Protein 4PSS (pdb70)

Secondary structure (DSSP, 8-state):
-EEEEEEE-GGGEEEBTTB-SS--HHHHHHHHHHHTTS-EEEEHHHHHHH-S--TTS-EEEE-SS--S-TTSEEESSHHHHHHHT-S-S-EEE---HHHHHHHGGG-SEEEEEE-------SEE-----GGGEEEEEE-----BTTBSS---EEEEE-

Sequence (158 aa):
MMISLLIIAAALLAVVVVDDDDRRRRVVVVIIIIGMENNAAMMPPWWNNLLPPAADDLAWFKRRRNNNTTTLNNNKKKPVVVIIIMGRRRHHHTTTWWWEEESSSIIIGRRRPLLLPPPGRRKNNIIILSSSQQPPGTTTDDDDDDRRRVVVTTTWWWVVVKKKSSSVVVDDDEAIIIAAAACCGDDVVPPEIIIMVVVIIIGGGRRRVVVYEQFFLLPPKKAAQQKKLLYYLTTTTHHHHIDDAAEEVVEEGDTTHFPPPPDDDDYYYYEPPPDDDDDDWESVVVFFFSSSEEEFHHHDDDADDDAAAQQQNNNSSSHHSYYFFEILLEERR

Radius of gyration: 15.06 Å; Cα contacts (8 Å, |Δi|>4): 636; chains: 1; bounding box: 36×40×32 Å

Foldseek 3Di:
DEEEEAEAEPPQFGAAPLEGPFAAVVVVVVVCVVAAQAAEEEEPSVCVSVPDDDPRYAYEYEDCDDDDDPVHHYDHDPVRSVVVRPPDDYYYYYDDQVSLVVCVVVHFKYKYKYWHDDDDHDTGHDPDDCVQWDWDDDDWDQADPRGRTIMIIMIGGD

CATH classification: 3.40.430.10

Solvent-accessible surface area: 8450 Å² total

Nearest PDB structures (foldseek):
  5w3q-assembly1_A  TM=1.000E+00  e=1.066E-33  Escherichia coli K-12
  4p66-assembly1_A  TM=1.003E+00  e=6.117E-33  Escherichia coli
  4p68-assembly1_A  TM=9.975E-01  e=5.747E-33  Escherichia coli
  6xg4-assembly1_A  TM=9.972E-01  e=1.466E-32  Escherichia coli K-12
  7mym-assembly1_A  TM=1.000E+00  e=2.912E-32  Escherichia coli

Structure (mmCIF, N/CA/C/O backbone):
data_4PSS
#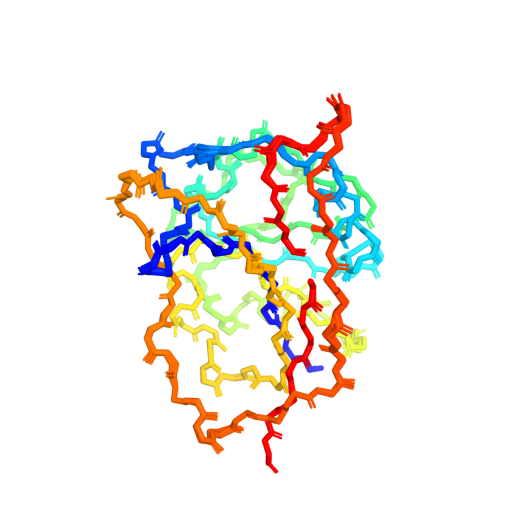
_entry.id   4PSS
#
_cell.length_a   33.960
_cell.length_b   44.823
_cell.length_c   98.254
_cell.angle_alpha   90.00
_cell.angle_beta   90.00
_cell.angle_gamma   90.00
#
_symmetry.space_group_name_H-M   'P 21 21 21'
#
loop_
_entity.id
_entity.type
_entity.pdbx_description
1 polymer 'Dihydrofolate reductase'
2 non-polymer 'FOLIC ACID'
3 non-polymer 'NADP NICOTINAMIDE-ADENINE-DINUCLEOTIDE PHOSPHATE'
4 non-polymer 'MANGANESE (II) ION'
5 water water
#
loop_
_atom_site.group_PDB
_atom_site.id
_atom_site.type_symbol
_atom_site.label_atom_id
_atom_site.label_alt_id
_atom_site.label_comp_id
_atom_site.label_asym_id
_atom_site.label_entity_id
_atom_site.label_seq_id
_atom_site.pdbx_PDB_ins_code
_atom_site.Cartn_x
_atom_site.Cartn_y
_atom_site.Cartn_z
_atom_site.occupancy
_atom_site.B_iso_or_equiv
_atom_site.auth_seq_id
_atom_site.auth_comp_id
_atom_site.auth_asym_id
_atom_site.auth_atom_id
_atom_site.pdbx_PDB_model_num
ATOM 1 N N A MET A 1 1 ? 11.792 41.899 9.484 0.49 12.71 1 MET A N 1
ATOM 2 N N B MET A 1 1 ? 11.622 42.675 9.736 0.51 13.33 1 MET A N 1
ATOM 3 C CA A MET A 1 1 ? 12.234 42.123 10.889 0.49 11.07 1 MET A CA 1
ATOM 4 C CA B MET A 1 1 ? 12.352 41.978 10.831 0.51 11.99 1 MET A CA 1
ATOM 5 C C A MET A 1 1 ? 13.694 42.578 10.917 0.49 9.82 1 MET A C 1
ATOM 6 C C B MET A 1 1 ? 13.781 42.444 10.909 0.51 9.93 1 MET A C 1
ATOM 7 O O A MET A 1 1 ? 14.332 42.773 9.883 0.49 10.17 1 MET A O 1
ATOM 8 O O B MET A 1 1 ? 14.507 42.434 9.923 0.51 10.37 1 MET A O 1
ATOM 39 N N . ILE A 1 2 ? 14.184 42.799 12.122 1.00 10.49 2 ILE A N 1
ATOM 40 C CA . ILE A 1 2 ? 15.505 43.306 12.359 1.00 8.31 2 ILE A CA 1
ATOM 41 C C . ILE A 1 2 ? 16.343 42.283 13.087 1.00 6.58 2 ILE A C 1
ATOM 42 O O . ILE A 1 2 ? 15.904 41.685 14.077 1.00 7.04 2 ILE A O 1
ATOM 59 N N . SER A 1 3 ? 17.540 42.103 12.573 1.00 6.07 3 SER A N 1
ATOM 60 C CA . SER A 1 3 ? 18.532 41.190 13.169 1.00 5.87 3 SER A CA 1
ATOM 61 C C . SER A 1 3 ? 19.801 41.974 13.444 1.00 5.49 3 SER A C 1
ATOM 62 O O . SER A 1 3 ? 20.114 42.922 12.730 1.00 6.73 3 SER A O 1
ATOM 70 N N C LEU A 1 4 ? 20.522 41.582 14.493 0.56 4.92 4 LEU A N 1
ATOM 71 N N D LEU A 1 4 ? 20.529 41.571 14.481 0.44 5.23 4 LEU A N 1
ATOM 72 C CA C LEU A 1 4 ? 21.881 42.087 14.722 0.56 5.56 4 LEU A CA 1
ATOM 73 C CA D LEU A 1 4 ? 21.897 42.048 14.681 0.44 5.66 4 LEU A CA 1
ATOM 74 C C C LEU A 1 4 ? 22.847 40.972 14.402 0.56 5.04 4 LEU A C 1
ATOM 75 C C D LEU A 1 4 ? 22.844 40.908 14.307 0.44 4.68 4 LEU A C 1
ATOM 76 O O C LEU A 1 4 ? 22.621 39.831 14.817 0.56 5.32 4 LEU A O 1
ATOM 77 O O D LEU A 1 4 ? 22.516 39.738 14.532 0.44 4.95 4 LEU A O 1
ATOM 108 N N C ILE A 1 5 ? 23.941 41.311 13.747 0.56 5.20 5 ILE A N 1
ATOM 109 N N D ILE A 1 5 ? 23.995 41.257 13.762 0.44 4.46 5 ILE A N 1
ATOM 110 C CA C ILE A 1 5 ? 25.059 40.378 13.541 0.56 5.06 5 ILE A CA 1
ATOM 111 C CA D ILE A 1 5 ? 25.073 40.289 13.536 0.44 4.47 5 ILE A CA 1
ATOM 112 C C C ILE A 1 5 ? 26.328 40.999 14.116 0.56 4.72 5 ILE A C 1
ATOM 113 C C D ILE A 1 5 ? 26.333 40.943 14.053 0.44 4.64 5 ILE A C 1
ATOM 114 O O C ILE A 1 5 ? 26.564 42.214 13.935 0.56 4.78 5 ILE A O 1
ATOM 115 O O D ILE A 1 5 ? 26.560 42.130 13.753 0.44 4.47 5 ILE A O 1
ATOM 146 N N . ALA A 1 6 ? 27.122 40.186 14.823 1.00 4.94 6 ALA A N 1
ATOM 147 C CA . ALA A 1 6 ? 28.334 40.686 15.436 1.00 4.62 6 ALA A CA 1
ATOM 148 C C . ALA A 1 6 ? 29.242 39.513 15.797 1.00 4.74 6 ALA A C 1
ATOM 149 O O . ALA A 1 6 ? 28.765 38.380 15.980 1.00 5.11 6 ALA A O 1
ATOM 157 N N B ALA A 1 7 ? 30.528 39.833 15.929 0.45 4.82 7 ALA A N 1
ATOM 158 N N D ALA A 1 7 ? 30.516 39.827 15.979 0.55 5.01 7 ALA A N 1
ATOM 159 C CA B ALA A 1 7 ? 31.559 38.903 16.403 0.45 4.79 7 ALA A CA 1
ATOM 160 C CA D ALA A 1 7 ? 31.499 38.903 16.508 0.55 4.83 7 ALA A CA 1
ATOM 161 C C B ALA A 1 7 ? 32.135 39.431 17.716 0.45 4.97 7 ALA A C 1
ATOM 162 C C D ALA A 1 7 ? 32.022 39.474 17.819 0.55 4.73 7 ALA A C 1
ATOM 163 O O B ALA A 1 7 ? 32.673 40.560 17.761 0.45 5.28 7 ALA A O 1
ATOM 164 O O D ALA A 1 7 ? 32.401 40.645 17.900 0.55 4.98 7 ALA A O 1
ATOM 177 N N B LEU A 1 8 ? 32.018 38.631 18.790 0.45 5.40 8 LEU A N 1
ATOM 178 N N D LEU A 1 8 ? 32.004 38.638 18.852 0.55 5.92 8 LEU A N 1
ATOM 179 C CA B LEU A 1 8 ? 32.396 39.015 20.136 0.45 5.50 8 LEU A CA 1
ATOM 180 C CA D LEU A 1 8 ? 32.334 39.044 20.212 0.55 5.14 8 LEU A CA 1
ATOM 181 C C B LEU A 1 8 ? 33.608 38.203 20.606 0.45 5.57 8 LEU A C 1
ATOM 182 C C D LEU A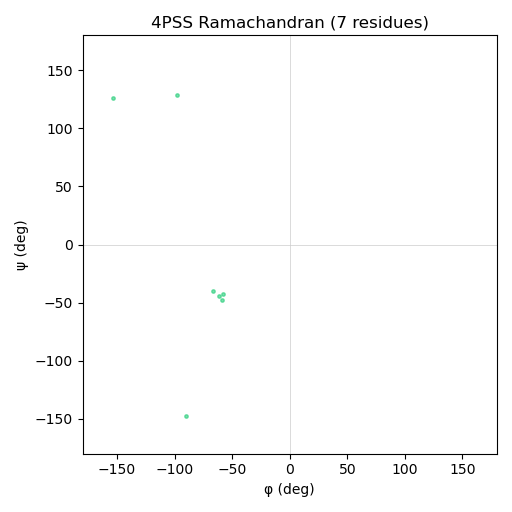 1 8 ? 33.514 38.229 20.720 0.55 5.33 8 LEU A C 1
ATOM 183 O O B LEU A 1 8 ? 33.646 36.978 20.467 0.45 6.23 8 LEU A O 1
ATOM 184 O O D LEU A 1 8 ? 33.420 37.004 20.788 0.55 5.52 8 LEU A O 1
ATOM 215 N N . ALA A 1 9 ? 34.576 38.911 21.168 1.00 5.91 9 ALA A N 1
ATOM 216 C CA . ALA A 1 9 ? 35.641 38.280 21.902 1.00 7.02 9 ALA A CA 1
ATOM 217 C C . ALA A 1 9 ? 35.265 38.209 23.371 1.00 6.36 9 ALA A C 1
ATOM 218 O O . ALA A 1 9 ? 34.131 38.490 23.763 1.00 6.80 9 ALA A O 1
ATOM 226 N N A VAL A 1 10 ? 36.248 37.797 24.165 0.23 6.92 10 VAL A N 1
ATOM 227 N N B VAL A 1 10 ? 36.214 37.809 24.202 0.44 6.98 10 VAL A N 1
ATOM 228 N N C VAL A 1 10 ? 36.206 37.792 24.202 0.14 6.94 10 VAL A N 1
ATOM 229 N N D VAL A 1 10 ? 36.225 37.840 24.210 0.19 6.97 10 VAL A N 1
ATOM 230 C CA A VAL A 1 10 ? 36.142 37.765 25.613 0.23 7.21 10 VAL A CA 1
ATOM 231 C CA B VAL A 1 10 ? 35.957 37.732 25.633 0.44 7.45 10 VAL A CA 1
ATOM 232 C CA C VAL A 1 10 ? 35.899 37.623 25.614 0.14 7.51 10 VAL A CA 1
ATOM 233 C CA D VAL A 1 10 ? 35.973 37.753 25.648 0.19 7.60 10 VAL A CA 1
ATOM 234 C C A VAL A 1 10 ? 35.579 39.098 26.121 0.23 6.62 10 VAL A C 1
ATOM 235 C C B VAL A 1 10 ? 35.382 39.057 26.127 0.44 6.41 10 VAL A C 1
ATOM 236 C C C VAL A 1 10 ? 35.442 38.966 26.205 0.14 7.14 10 VAL A C 1
ATOM 237 C C D VAL A 1 10 ? 35.409 39.075 26.184 0.19 7.10 10 VAL A C 1
ATOM 238 O O A VAL A 1 10 ? 35.949 40.166 25.648 0.23 6.64 10 VAL A O 1
ATOM 239 O O B VAL A 1 10 ? 35.746 40.126 25.672 0.44 6.28 10 VAL A O 1
ATOM 240 O O C VAL A 1 10 ? 35.948 40.029 25.845 0.14 6.88 10 VAL A O 1
ATOM 241 O O D VAL A 1 10 ? 35.825 40.158 25.780 0.19 6.88 10 VAL A O 1
ATOM 290 N N A ASP A 1 11 ? 34.679 39.017 27.099 0.23 6.52 11 ASP A N 1
ATOM 291 N N B ASP A 1 11 ? 34.462 38.957 27.077 0.44 7.38 11 ASP A N 1
ATOM 292 N N C ASP A 1 11 ? 34.454 38.891 27.090 0.14 7.56 11 ASP A N 1
ATOM 293 N N D ASP A 1 11 ? 34.444 38.957 27.091 0.19 7.41 11 ASP A N 1
ATOM 294 C CA A ASP A 1 11 ? 34.097 40.184 27.748 0.23 6.44 11 ASP A CA 1
ATOM 295 C CA B ASP A 1 11 ? 33.858 40.087 27.776 0.44 7.35 11 ASP A CA 1
ATOM 296 C CA C ASP A 1 11 ? 33.865 40.050 27.760 0.14 7.59 11 ASP A CA 1
ATOM 297 C CA D ASP A 1 11 ? 33.788 40.092 27.745 0.19 7.29 11 ASP A CA 1
ATOM 298 C C A ASP A 1 11 ? 33.303 41.047 26.780 0.23 6.07 11 ASP A C 1
ATOM 299 C C B ASP A 1 11 ? 33.020 40.978 26.858 0.44 5.58 11 ASP A C 1
ATOM 300 C C C ASP A 1 11 ? 33.111 40.941 26.776 0.14 6.77 11 ASP A C 1
ATOM 301 C C D ASP A 1 11 ? 33.002 40.963 26.747 0.19 6.42 11 ASP A C 1
ATOM 302 O O A ASP A 1 11 ? 33.167 42.249 27.004 0.23 6.63 11 ASP A O 1
ATOM 303 O O B ASP A 1 11 ? 32.671 42.110 27.240 0.44 5.06 11 ASP A O 1
ATOM 304 O O C ASP A 1 11 ? 32.985 42.145 26.996 0.14 6.88 11 ASP A O 1
ATOM 305 O O D ASP A 1 11 ? 32.849 42.171 26.945 0.19 6.44 11 ASP A O 1
ATOM 338 N N A ARG A 1 12 ? 32.756 40.415 25.736 0.23 5.93 12 ARG A N 1
ATOM 339 N N B ARG A 1 12 ? 32.678 40.436 25.686 0.44 5.19 12 ARG A N 1
ATOM 340 N N C ARG A 1 12 ? 32.607 40.327 25.704 0.14 6.60 12 ARG A N 1
ATOM 341 N N D ARG A 1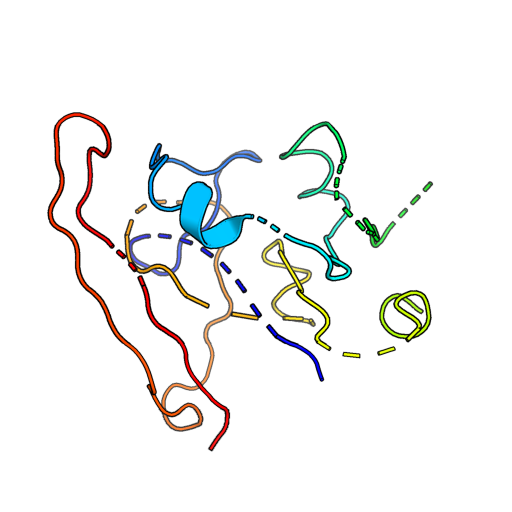 12 ? 32.502 40.337 25.683 0.19 6.52 12 ARG A N 1
ATOM 342 C CA A ARG A 1 12 ? 31.923 41.070 24.716 0.23 6.02 12 ARG A CA 1
ATOM 343 C CA B ARG A 1 12 ? 31.853 41.105 24.678 0.44 5.30 12 ARG A CA 1
ATOM 344 C CA C ARG A 1 12 ? 31.789 41.006 24.693 0.14 6.22 12 ARG A CA 1
ATOM 345 C CA D ARG A 1 12 ? 31.690 41.023 24.672 0.19 6.24 12 ARG A CA 1
ATOM 346 C C A ARG A 1 12 ? 32.679 42.125 23.921 0.23 5.32 12 ARG A C 1
ATOM 347 C C B ARG A 1 12 ? 32.620 42.204 23.940 0.44 4.54 12 ARG A C 1
ATOM 348 C C C ARG A 1 12 ? 32.531 42.133 23.982 0.14 5.84 12 ARG A C 1
ATOM 349 C C D ARG A 1 12 ? 32.416 42.118 23.898 0.19 5.97 12 ARG A C 1
ATOM 350 O O A ARG A 1 12 ? 32.063 42.934 23.237 0.23 5.14 12 ARG A O 1
ATOM 351 O O B ARG A 1 12 ? 32.000 43.075 23.322 0.44 4.52 12 ARG A O 1
ATOM 352 O O C ARG A 1 12 ? 31.906 43.069 23.472 0.14 6.00 12 ARG A O 1
ATOM 353 O O D ARG A 1 12 ? 31.763 42.945 23.237 0.19 6.18 12 ARG A O 1
ATOM 434 N N A VAL A 1 13 ? 34.002 42.107 23.969 0.23 5.45 13 VAL A N 1
ATOM 435 N N B VAL A 1 13 ? 33.947 42.171 23.961 0.44 5.00 13 VAL A N 1
ATOM 436 N N C VAL A 1 13 ? 33.855 42.044 23.928 0.14 5.72 13 VAL A N 1
ATOM 437 N N D VAL A 1 13 ? 33.749 42.090 23.920 0.19 5.63 13 VAL A N 1
ATOM 438 C CA A VAL A 1 13 ? 34.784 43.058 23.192 0.23 5.83 13 VAL A CA 1
ATOM 439 C CA B VAL A 1 13 ? 34.706 43.120 23.179 0.44 5.22 13 VAL A CA 1
ATOM 440 C CA C VAL A 1 13 ? 34.643 43.017 23.183 0.14 5.48 13 VAL A CA 1
ATOM 441 C CA D VAL A 1 13 ? 34.551 43.079 23.206 0.19 5.00 13 VAL A CA 1
ATOM 442 C C A VAL A 1 13 ? 34.513 42.880 21.709 0.23 5.52 13 VAL A C 1
ATOM 443 C C B VAL A 1 13 ? 34.423 42.906 21.694 0.44 5.10 13 VAL A C 1
ATOM 444 C C C VAL A 1 13 ? 34.373 42.862 21.679 0.14 5.20 13 VAL A C 1
ATOM 445 C C D VAL A 1 13 ? 34.398 42.912 21.696 0.19 5.02 13 VAL A C 1
ATOM 446 O O A VAL A 1 13 ? 34.620 41.770 21.198 0.23 5.63 13 VAL A O 1
ATOM 447 O O B VAL A 1 13 ? 34.506 41.793 21.192 0.44 5.91 13 VAL A O 1
ATOM 448 O O C VAL A 1 13 ? 34.341 41.743 21.147 0.14 5.65 13 VAL A O 1
ATOM 449 O O D VAL A 1 13 ? 34.551 41.815 21.163 0.19 5.26 13 VAL A O 1
ATOM 498 N N A ILE A 1 14 ? 34.209 43.979 21.014 0.23 5.62 14 ILE A N 1
ATOM 499 N N B ILE A 1 14 ? 34.120 44.011 21.008 0.44 5.36 14 ILE A N 1
ATOM 500 N N C ILE A 1 14 ? 34.169 43.990 21.002 0.14 5.61 14 ILE A N 1
ATOM 501 N N D ILE A 1 14 ? 34.120 44.021 21.015 0.19 5.16 14 ILE A N 1
ATOM 502 C CA A ILE A 1 14 ? 33.974 43.919 19.568 0.23 5.98 14 ILE A CA 1
ATOM 503 C CA B ILE A 1 14 ? 33.924 43.961 19.572 0.44 5.84 14 ILE A CA 1
ATOM 504 C CA C ILE A 1 14 ? 33.925 43.959 19.564 0.14 5.98 14 ILE A CA 1
ATOM 505 C CA D ILE A 1 14 ? 33.895 43.985 19.574 0.19 5.73 14 ILE A CA 1
ATOM 506 C C A ILE A 1 14 ? 34.948 44.784 18.758 0.23 5.59 14 ILE A C 1
ATOM 507 C C B ILE A 1 14 ? 34.916 44.804 18.773 0.44 5.20 14 ILE A C 1
ATOM 508 C C C ILE A 1 14 ? 34.859 44.856 18.758 0.14 5.78 14 ILE A C 1
ATOM 509 C C D ILE A 1 14 ? 34.800 44.908 18.766 0.19 5.64 14 ILE A C 1
ATOM 510 O O A ILE A 1 14 ? 35.077 44.598 17.549 0.23 5.70 14 ILE A O 1
ATOM 511 O O B ILE A 1 14 ? 34.982 44.649 17.568 0.44 5.16 14 ILE A O 1
ATOM 512 O O C ILE A 1 14 ? 34.867 44.765 17.540 0.14 5.76 14 ILE A O 1
ATOM 513 O O D ILE A 1 14 ? 34.725 44.885 17.551 0.19 5.36 14 ILE A O 1
ATOM 574 N N . GLY A 1 15 ? 35.633 45.720 19.404 1.00 6.31 15 GLY A N 1
ATOM 575 C CA . GLY A 1 15 ? 36.494 46.600 18.649 1.00 7.08 15 GLY A CA 1
ATOM 576 C C . GLY A 1 15 ? 37.510 47.283 19.538 1.00 6.43 15 GLY A C 1
ATOM 577 O O . GLY A 1 15 ? 37.342 47.361 20.753 1.00 6.61 15 GLY A O 1
ATOM 584 N N . MET A 1 16 ? 38.553 47.794 18.887 1.00 6.82 16 MET A N 1
ATOM 585 C CA . MET A 1 16 ? 39.593 48.570 19.529 1.00 8.73 16 MET A CA 1
ATOM 586 C C . MET A 1 16 ? 40.192 49.486 18.500 1.00 7.66 16 MET A C 1
ATOM 587 O O . MET A 1 16 ? 40.621 49.051 17.451 1.00 8.27 16 MET A O 1
ATOM 601 N N . GLU A 1 17 ? 40.218 50.763 18.817 1.00 7.90 17 GLU A N 1
ATOM 602 C CA . GLU A 1 17 ? 40.864 51.749 17.964 1.00 9.57 17 GLU A CA 1
ATOM 603 C C . GLU A 1 17 ? 40.353 51.652 16.519 1.00 9.94 17 GLU A C 1
ATOM 604 O O . GLU A 1 17 ? 41.109 51.694 15.543 1.00 11.49 17 GLU A O 1
ATOM 625 N N A ASN A 1 18 ? 39.034 51.495 16.403 0.39 10.30 18 ASN A N 1
ATOM 626 N N B ASN A 1 18 ? 39.019 51.601 16.440 0.61 9.48 18 ASN A N 1
ATOM 627 C CA A ASN A 1 18 ? 38.339 51.424 15.110 0.39 12.39 18 ASN A CA 1
ATOM 628 C CA B ASN A 1 18 ? 38.236 51.533 15.206 0.61 11.37 18 ASN A CA 1
ATOM 629 C C A ASN A 1 18 ? 38.773 50.256 14.197 0.39 10.65 18 ASN A C 1
ATOM 630 C C B ASN A 1 18 ? 38.599 50.375 14.270 0.61 9.86 18 ASN A C 1
ATOM 631 O O A ASN A 1 18 ? 38.904 50.400 12.977 0.39 11.50 18 ASN A O 1
ATOM 632 O O B ASN A 1 18 ? 38.346 50.438 13.075 0.61 11.05 18 ASN A O 1
ATOM 653 N N A ALA A 1 19 ? 38.951 49.092 14.817 0.39 10.10 19 ALA A N 1
ATOM 654 N N B ALA A 1 19 ? 39.056 49.276 14.859 0.61 9.44 19 ALA A N 1
ATOM 655 C CA A ALA A 1 19 ? 39.170 47.835 14.104 0.39 10.26 19 ALA A CA 1
ATOM 656 C CA B ALA A 1 19 ? 39.371 48.062 14.142 0.61 10.75 19 ALA A CA 1
ATOM 657 C C A ALA A 1 19 ? 38.869 46.651 15.007 0.39 9.24 19 ALA A C 1
ATOM 658 C C B ALA A 1 19 ? 38.857 46.872 14.948 0.61 8.49 19 ALA A C 1
ATOM 659 O O A ALA A 1 19 ? 38.824 46.794 16.238 0.39 9.15 19 ALA A O 1
ATOM 660 O O B ALA A 1 19 ? 38.396 47.009 16.071 0.61 8.08 19 ALA A O 1
ATOM 673 N N A MET A 1 20 ? 38.696 45.473 14.401 0.39 9.52 20 MET A N 1
ATOM 674 N N B MET A 1 20 ? 38.914 45.706 14.313 0.61 10.38 20 MET A N 1
ATOM 675 C CA A MET A 1 20 ? 38.458 44.274 15.163 0.39 8.90 20 MET A CA 1
ATOM 676 C CA B MET A 1 20 ? 38.618 44.429 14.938 0.61 11.58 20 MET A CA 1
ATOM 677 C C A MET A 1 20 ? 39.778 43.590 15.506 0.39 9.46 20 MET A C 1
ATOM 678 C C B MET A 1 20 ? 39.909 43.654 15.086 0.61 12.35 20 MET A C 1
ATOM 679 O O A MET A 1 20 ? 40.545 43.266 14.603 0.39 9.81 20 MET A O 1
ATOM 680 O O B MET A 1 20 ? 40.417 43.141 14.096 0.61 13.01 20 MET A O 1
ATOM 707 N N A PRO A 1 21 ? 40.035 43.337 16.800 0.39 9.86 21 PRO A N 1
ATOM 708 N N B PRO A 1 21 ? 40.397 43.504 16.324 0.61 13.23 21 PRO A N 1
ATOM 709 C CA A PRO A 1 21 ? 41.347 42.803 17.210 0.39 11.38 21 PRO A CA 1
ATOM 710 C CA B PRO A 1 21 ? 41.737 42.980 16.621 0.61 13.21 21 PRO A CA 1
ATOM 711 C C A PRO A 1 21 ? 41.503 41.281 17.068 0.39 11.16 21 PRO A C 1
ATOM 712 C C B PRO A 1 21 ? 41.863 41.447 16.620 0.61 12.41 21 PRO A C 1
ATOM 713 O O A PRO A 1 21 ? 41.833 40.586 18.034 0.39 11.74 21 PRO A O 1
ATOM 714 O O B PRO A 1 21 ? 42.390 40.781 17.543 0.61 13.21 21 PRO A O 1
ATOM 735 N N A TRP A 1 22 ? 41.268 40.789 15.857 0.39 11.51 22 TRP A N 1
ATOM 736 N N B TRP A 1 22 ? 41.387 40.913 15.503 0.61 11.44 22 TRP A N 1
ATOM 737 C CA A TRP A 1 22 ? 41.452 39.381 15.532 0.39 10.78 22 TRP A CA 1
ATOM 738 C CA B TRP A 1 22 ? 41.532 39.515 15.183 0.61 10.34 22 TRP A CA 1
ATOM 739 C C A TRP A 1 22 ? 41.453 39.294 14.037 0.39 10.86 22 TRP A C 1
ATOM 740 C C B TRP A 1 22 ? 41.382 39.376 13.677 0.61 10.49 22 TRP A C 1
ATOM 741 O O A TRP A 1 22 ? 41.303 40.301 13.350 0.39 11.22 22 TRP A O 1
ATOM 742 O O B TRP A 1 22 ? 41.053 40.345 12.975 0.61 12.26 22 TRP A O 1
ATOM 783 N N A ASN A 1 23 ? 41.616 38.087 13.523 0.39 11.99 23 ASN A N 1
ATOM 784 N N B ASN A 1 23 ? 41.629 38.178 13.178 0.61 11.89 23 ASN A N 1
ATOM 785 C CA A ASN A 1 23 ? 41.618 37.875 12.094 0.39 11.67 23 ASN A CA 1
ATOM 786 C CA B ASN A 1 23 ? 41.618 37.921 11.754 0.61 11.32 23 ASN A CA 1
ATOM 787 C C A ASN A 1 23 ? 41.076 36.475 11.836 0.39 10.85 23 ASN A C 1
ATOM 788 C C B ASN A 1 23 ? 41.074 36.533 11.533 0.61 10.22 23 ASN A C 1
ATOM 789 O O A ASN A 1 23 ? 41.761 35.491 12.094 0.39 11.04 23 ASN A O 1
ATOM 790 O O B ASN A 1 23 ? 41.840 35.587 11.637 0.61 11.30 23 ASN A O 1
ATOM 811 N N A LEU A 1 24 ? 39.817 36.403 11.404 0.39 9.54 24 LEU A N 1
ATOM 812 N N B LEU A 1 24 ? 39.781 36.411 11.237 0.61 8.51 24 LEU A N 1
ATOM 813 C CA A LEU A 1 24 ? 39.120 35.130 11.202 0.39 8.44 24 LEU A CA 1
ATOM 814 C CA B LEU A 1 24 ? 39.111 35.108 11.127 0.61 7.86 24 LEU A CA 1
ATOM 815 C C A LEU A 1 24 ? 38.369 35.155 9.886 0.39 7.69 24 LEU A C 1
ATOM 816 C C B LEU A 1 24 ? 38.389 35.043 9.812 0.61 7.36 24 LEU A C 1
ATOM 817 O O A LEU A 1 24 ? 37.200 35.562 9.829 0.39 7.20 24 LEU A O 1
ATOM 818 O O B LEU A 1 24 ? 37.195 35.368 9.738 0.61 6.94 24 LEU A O 1
ATOM 849 N N A PRO A 1 25 ? 39.019 34.708 8.804 0.39 7.51 25 PRO A N 1
ATOM 850 N N B PRO A 1 25 ? 39.101 34.646 8.744 0.61 7.21 25 PRO A N 1
ATOM 851 C CA A PRO A 1 25 ? 38.334 34.706 7.509 0.39 7.94 25 PRO A CA 1
ATOM 852 C CA B PRO A 1 25 ? 38.444 34.503 7.444 0.61 8.24 25 PRO A CA 1
ATOM 853 C C A PRO A 1 25 ? 37.095 33.811 7.494 0.39 7.60 25 PRO A C 1
ATOM 854 C C B PRO A 1 25 ? 37.115 33.741 7.507 0.61 7.03 25 PRO A C 1
ATOM 855 O O A PRO A 1 25 ? 36.179 34.039 6.701 0.39 8.09 25 PRO A O 1
ATOM 856 O O B PRO A 1 25 ? 36.165 34.186 6.850 0.61 7.15 25 PRO A O 1
ATOM 877 N N A ALA A 1 26 ? 37.071 32.797 8.348 0.39 6.95 26 ALA A N 1
ATOM 878 N N B ALA A 1 26 ? 37.026 32.661 8.277 0.61 7.05 26 ALA A N 1
ATOM 879 C CA A ALA A 1 26 ? 35.900 31.941 8.411 0.39 6.93 26 ALA A CA 1
ATOM 880 C CA B ALA A 1 26 ? 35.791 31.889 8.281 0.61 6.41 26 ALA A CA 1
ATOM 881 C C A ALA A 1 26 ? 34.715 32.732 8.938 0.39 6.36 26 ALA A C 1
ATOM 882 C C B ALA A 1 26 ? 34.631 32.708 8.859 0.61 6.18 26 ALA A C 1
ATOM 883 O O A ALA A 1 26 ? 33.581 32.511 8.523 0.39 6.65 26 ALA A O 1
ATOM 884 O O B ALA A 1 26 ? 33.469 32.530 8.462 0.61 6.58 26 ALA A O 1
ATOM 897 N N A ASP A 1 27 ? 34.965 33.653 9.862 0.39 6.17 27 ASP A N 1
ATOM 898 N N B ASP A 1 27 ? 34.908 33.570 9.832 0.61 5.88 27 ASP A N 1
ATOM 899 C CA A ASP A 1 27 ? 33.893 34.466 10.414 0.39 6.16 27 ASP A CA 1
ATOM 900 C CA B ASP A 1 27 ? 33.871 34.425 10.384 0.61 5.94 27 ASP A CA 1
ATOM 901 C C A ASP A 1 27 ? 33.462 35.561 9.440 0.39 6.36 27 ASP A C 1
ATOM 902 C C B ASP A 1 27 ? 33.454 35.508 9.385 0.61 6.14 27 ASP A C 1
ATOM 903 O O A ASP A 1 27 ? 32.280 35.902 9.373 0.39 6.28 27 ASP A O 1
ATOM 904 O O B ASP A 1 27 ? 32.265 35.788 9.227 0.61 6.19 27 ASP A O 1
ATOM 921 N N . LEU A 1 28 ? 34.400 36.140 8.688 1.00 6.58 28 LEU A N 1
ATOM 922 C CA . LEU A 1 28 ? 33.989 37.090 7.657 1.00 7.27 28 LEU A CA 1
ATOM 923 C C . LEU A 1 28 ? 33.160 36.392 6.572 1.00 6.74 28 LEU A C 1
ATOM 924 O O . LEU A 1 28 ? 32.242 37.002 6.044 1.00 7.11 28 LEU A O 1
ATOM 967 N N . ALA A 1 29 ? 33.464 35.136 6.262 1.00 7.92 29 ALA A N 1
ATOM 968 C CA . ALA A 1 29 ? 32.671 34.408 5.289 1.00 7.38 29 ALA A CA 1
ATOM 969 C C . ALA A 1 29 ? 31.244 34.168 5.819 1.00 7.19 29 ALA A C 1
ATOM 970 O O . ALA A 1 29 ? 30.279 34.269 5.067 1.00 7.38 29 ALA A O 1
ATOM 977 N N . TRP A 1 30 ? 31.116 33.851 7.099 1.00 6.61 30 TRP A N 1
ATOM 978 C CA . TRP A 1 30 ? 29.826 33.712 7.755 1.00 6.36 30 TRP A CA 1
ATOM 979 C C . TRP A 1 30 ? 29.051 35.030 7.715 1.00 5.89 30 TRP A C 1
ATOM 980 O O . TRP A 1 30 ? 27.845 35.051 7.430 1.00 6.19 30 TRP A O 1
ATOM 1001 N N . PHE A 1 31 ? 29.740 36.122 7.994 1.00 5.71 31 PHE A N 1
ATOM 1002 C CA . PHE A 1 31 ? 29.114 37.446 7.922 1.00 5.61 31 PHE A CA 1
ATOM 1003 C C . PHE A 1 31 ? 28.583 37.692 6.496 1.00 5.93 31 PHE A C 1
ATOM 1004 O O . PHE A 1 31 ? 27.438 38.118 6.323 1.00 5.80 31 PHE A O 1
ATOM 1021 N N . LYS A 1 32 ? 29.413 37.416 5.490 1.00 6.10 32 LYS A N 1
ATOM 1022 C CA . LYS A 1 32 ? 28.975 37.673 4.116 1.00 6.83 32 LYS A CA 1
ATOM 1023 C C . LYS A 1 32 ? 27.768 36.783 3.783 1.00 6.97 32 LYS A C 1
ATOM 1024 O O . LYS A 1 32 ? 26.790 37.264 3.198 1.00 7.54 32 LYS A O 1
ATOM 1075 N N B ARG A 1 33 ? 27.842 35.503 4.111 0.31 7.31 33 ARG A N 1
ATOM 1076 N N C ARG A 1 33 ? 27.821 35.500 4.174 0.53 7.19 33 ARG A N 1
ATOM 1077 N N D ARG A 1 33 ? 27.816 35.503 4.137 0.16 7.40 33 ARG A N 1
ATOM 1078 C CA B ARG A 1 33 ? 26.785 34.610 3.678 0.31 7.85 33 ARG A CA 1
ATOM 1079 C CA C ARG A 1 33 ? 26.729 34.539 3.942 0.53 8.07 33 ARG A CA 1
ATOM 1080 C CA D ARG A 1 33 ? 26.712 34.612 3.782 0.16 7.86 33 ARG A CA 1
ATOM 1081 C C B ARG A 1 33 ? 25.465 35.024 4.313 0.31 7.28 33 ARG A C 1
ATOM 1082 C C C ARG A 1 33 ? 25.388 35.064 4.476 0.53 7.29 33 ARG A C 1
ATOM 1083 C C D ARG A 1 33 ? 25.393 35.090 4.407 0.16 7.23 33 ARG A C 1
ATOM 1084 O O B ARG A 1 33 ? 24.419 34.876 3.697 0.31 8.18 33 ARG A O 1
ATOM 1085 O O C ARG A 1 33 ? 24.344 34.917 3.845 0.53 8.44 33 ARG A O 1
ATOM 1086 O O D ARG A 1 33 ? 24.333 35.025 3.785 0.16 7.72 33 ARG A O 1
ATOM 1147 N N B ASN A 1 34 ? 25.521 35.521 5.549 0.31 6.29 34 ASN A N 1
ATOM 1148 N N C ASN A 1 34 ? 25.427 35.646 5.671 0.53 6.60 34 ASN A N 1
ATOM 1149 N N D ASN A 1 34 ? 25.470 35.581 5.638 0.16 6.58 34 ASN A N 1
ATOM 1150 C CA B ASN A 1 34 ? 24.320 35.896 6.267 0.31 6.23 34 ASN A CA 1
ATOM 1151 C CA C ASN A 1 34 ? 24.220 36.071 6.356 0.53 6.00 34 ASN A CA 1
ATOM 1152 C CA D ASN A 1 34 ? 24.274 35.980 6.367 0.16 6.30 34 ASN A CA 1
ATOM 1153 C C B ASN A 1 34 ? 23.817 37.301 5.942 0.31 5.74 34 ASN A C 1
ATOM 1154 C C C ASN A 1 34 ? 23.753 37.496 6.057 0.53 6.09 34 ASN A C 1
ATOM 1155 C C D ASN A 1 34 ? 23.853 37.432 6.147 0.16 6.14 34 ASN A C 1
ATOM 1156 O O B ASN A 1 34 ? 22.680 37.619 6.281 0.31 6.16 34 ASN A O 1
ATOM 1157 O O C ASN A 1 34 ? 22.663 37.880 6.495 0.53 6.67 34 ASN A O 1
ATOM 1158 O O D ASN A 1 34 ? 22.889 37.893 6.763 0.16 5.85 34 ASN A O 1
ATOM 1189 N N B THR A 1 35 ? 24.643 38.135 5.310 0.31 5.85 35 THR A N 1
ATOM 1190 N N C THR A 1 35 ? 24.5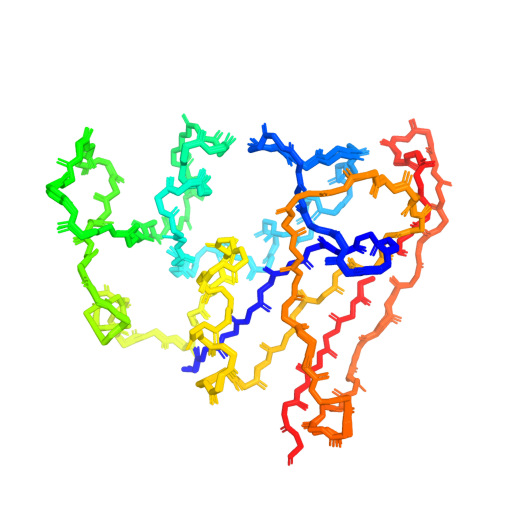68 38.265 5.344 0.53 5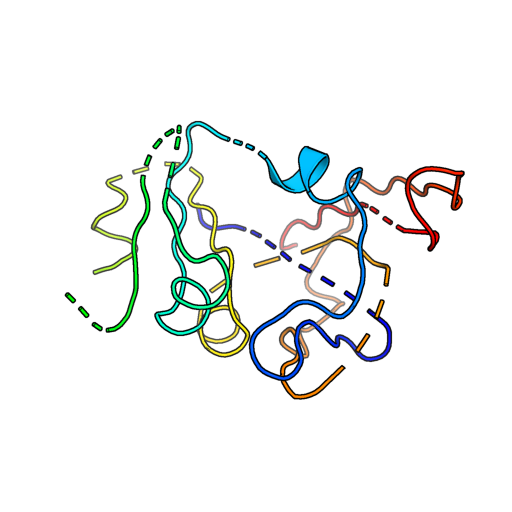.67 35 THR A N 1
ATOM 1191 N N D THR A 1 35 ? 24.591 38.152 5.307 0.16 6.04 35 THR A N 1
ATOM 1192 C CA B THR A 1 35 ? 24.231 39.506 4.990 0.31 5.67 35 THR A CA 1
ATOM 1193 C CA C THR A 1 35 ? 24.173 39.614 4.984 0.53 5.68 35 THR A CA 1
ATOM 1194 C CA D THR A 1 35 ? 24.246 39.535 4.999 0.16 5.92 35 THR A CA 1
ATOM 1195 C C B THR A 1 35 ? 24.020 39.800 3.506 0.31 5.99 35 THR A C 1
ATOM 1196 C C C THR A 1 35 ? 23.965 39.806 3.486 0.53 6.13 35 THR A C 1
ATOM 1197 C C D THR A 1 35 ? 23.987 39.786 3.515 0.16 6.06 35 THR A C 1
ATOM 1198 O O B THR A 1 35 ? 23.368 40.794 3.178 0.31 5.99 35 THR A O 1
ATOM 1199 O O C THR A 1 35 ? 23.249 40.753 3.136 0.53 6.47 35 THR A O 1
ATOM 1200 O O D THR A 1 35 ? 23.247 40.715 3.194 0.16 6.04 35 THR A O 1
ATOM 1231 N N . LEU A 1 36 ? 24.581 38.987 2.631 1.00 6.13 36 LEU A N 1
ATOM 1232 C CA . LEU A 1 36 ? 24.482 39.240 1.195 1.00 6.42 36 LEU A CA 1
ATOM 1233 C C . LEU A 1 36 ? 23.016 39.353 0.799 1.00 6.49 36 LEU A C 1
ATOM 1234 O O . LEU A 1 36 ? 22.161 38.576 1.248 1.00 7.20 36 LEU A O 1
ATOM 1252 N N A ASN A 1 37 ? 22.736 40.297 -0.100 0.07 6.55 37 ASN A N 1
ATOM 1253 N N B ASN A 1 37 ? 22.699 40.291 -0.114 0.52 6.41 37 ASN A N 1
ATOM 1254 N N C ASN A 1 37 ? 22.723 40.305 -0.095 0.41 6.59 37 ASN A N 1
ATOM 1255 C CA A ASN A 1 37 ? 21.395 40.486 -0.647 0.07 6.91 37 ASN A CA 1
ATOM 1256 C CA B ASN A 1 37 ? 21.327 40.454 -0.621 0.52 6.93 37 ASN A CA 1
ATOM 1257 C CA C ASN A 1 37 ? 21.377 40.480 -0.641 0.41 7.34 37 ASN A CA 1
ATOM 1258 C C A ASN A 1 37 ? 20.381 40.912 0.406 0.07 6.97 37 ASN A C 1
ATOM 1259 C C B ASN A 1 37 ? 20.329 40.862 0.469 0.52 7.39 37 ASN A C 1
ATOM 1260 C C C ASN A 1 37 ? 20.355 40.998 0.372 0.41 7.25 37 ASN A C 1
ATOM 1261 O O A ASN A 1 37 ? 19.189 40.655 0.264 0.07 7.00 37 ASN A O 1
ATOM 1262 O O B ASN A 1 37 ? 19.156 40.548 0.366 0.52 7.94 37 ASN A O 1
ATOM 1263 O O C ASN A 1 37 ? 19.147 40.965 0.098 0.41 7.24 37 ASN A O 1
ATOM 1294 N N A LYS A 1 38 ? 20.873 41.572 1.450 0.07 7.34 38 LYS A N 1
ATOM 1295 N N B LYS A 1 38 ? 20.822 41.554 1.495 0.52 8.11 38 LYS A N 1
ATOM 1296 N N C LYS A 1 38 ? 20.851 41.538 1.482 0.41 7.40 38 LYS A N 1
ATOM 1297 C CA A LYS A 1 38 ? 20.034 42.187 2.465 0.07 6.99 38 LYS A CA 1
ATOM 1298 C CA B LYS A 1 38 ? 20.006 42.156 2.551 0.52 7.31 38 LYS A CA 1
ATOM 1299 C CA C LYS A 1 38 ? 20.031 42.207 2.469 0.41 6.77 38 LYS A CA 1
ATOM 1300 C C A LYS A 1 38 ? 20.585 43.580 2.740 0.07 6.61 38 LYS A C 1
ATOM 1301 C C B LYS A 1 38 ? 20.574 43.546 2.817 0.52 6.90 38 LYS A C 1
ATOM 1302 C C C LYS A 1 38 ? 20.563 43.616 2.665 0.41 6.24 38 LYS A C 1
ATOM 1303 O O A LYS A 1 38 ? 21.778 43.824 2.548 0.07 6.87 38 LYS A O 1
ATOM 1304 O O B LYS A 1 38 ? 21.789 43.730 2.788 0.52 6.83 38 LYS A O 1
ATOM 1305 O O C LYS A 1 38 ? 21.724 43.895 2.373 0.41 6.83 38 LYS A O 1
ATOM 1360 N N . PRO A 1 39 ? 19.730 44.502 3.195 1.00 5.98 39 PRO A N 1
ATOM 1361 C CA . PRO A 1 39 ? 20.265 45.798 3.613 1.00 6.04 39 PRO A CA 1
ATOM 1362 C C . PRO A 1 39 ? 21.053 45.640 4.911 1.00 5.97 39 PRO A C 1
ATOM 1363 O O . PRO A 1 39 ? 20.684 44.855 5.790 1.00 6.79 39 PRO A O 1
ATOM 1383 N N A VAL A 1 40 ? 22.115 46.428 5.010 0.26 5.68 40 VAL A N 1
ATOM 1384 N N B VAL A 1 40 ? 22.158 46.391 4.992 0.46 5.55 40 VAL A N 1
ATOM 1385 N N D VAL A 1 40 ? 22.126 46.413 5.007 0.28 5.78 40 VAL A N 1
ATOM 1386 C CA A VAL A 1 40 ? 22.887 46.533 6.226 0.26 5.48 40 VAL A CA 1
ATOM 1387 C CA B VAL A 1 40 ? 23.008 46.437 6.176 0.46 5.11 40 VAL A CA 1
ATOM 1388 C CA D VAL A 1 40 ? 22.897 46.507 6.225 0.28 5.54 40 VAL A CA 1
ATOM 1389 C C A VAL A 1 40 ? 22.834 47.974 6.749 0.26 5.05 40 VAL A C 1
ATOM 1390 C C B VAL A 1 40 ? 23.062 47.865 6.688 0.46 4.90 40 VAL A C 1
ATOM 1391 C C D VAL A 1 40 ? 22.823 47.946 6.735 0.28 5.16 40 VAL A C 1
ATOM 1392 O O A VAL A 1 40 ? 22.960 48.935 5.989 0.26 5.84 40 VAL A O 1
ATOM 1393 O O B VAL A 1 40 ? 23.441 48.817 5.992 0.46 5.70 40 VAL A O 1
ATOM 1394 O O D VAL A 1 40 ? 22.875 48.888 5.946 0.28 5.80 40 VAL A O 1
ATOM 1431 N N A ILE A 1 41 ? 22.611 48.097 8.057 0.26 4.69 41 ILE A N 1
ATOM 1432 N N B ILE A 1 41 ? 22.697 47.990 7.955 0.46 4.65 41 ILE A N 1
ATOM 1433 N N D ILE A 1 41 ? 22.655 48.086 8.052 0.28 4.97 41 ILE A N 1
ATOM 1434 C CA A ILE A 1 41 ? 22.663 49.379 8.732 0.26 4.41 41 ILE A CA 1
ATOM 1435 C CA B ILE A 1 41 ? 22.712 49.273 8.671 0.46 4.87 41 ILE A CA 1
ATOM 1436 C CA D ILE A 1 41 ? 22.686 49.382 8.713 0.28 4.74 41 ILE A CA 1
ATOM 1437 C C A ILE A 1 41 ? 23.902 49.397 9.615 0.26 4.71 41 ILE A C 1
ATOM 1438 C C B ILE A 1 41 ? 23.954 49.351 9.579 0.46 4.45 41 ILE A C 1
ATOM 1439 C C D ILE A 1 41 ? 23.881 49.414 9.633 0.28 4.85 41 ILE A C 1
ATOM 1440 O O A ILE A 1 41 ? 24.122 48.460 10.394 0.26 4.89 41 ILE A O 1
ATOM 1441 O O B ILE A 1 41 ? 24.236 48.401 10.329 0.46 4.82 41 ILE A O 1
ATOM 1442 O O D ILE A 1 41 ? 24.029 48.518 10.476 0.28 4.87 41 ILE A O 1
ATOM 1488 N N . MET A 1 42 ? 24.707 50.455 9.495 1.00 4.64 42 MET A N 1
ATOM 1489 C CA . MET A 1 42 ? 25.886 50.606 10.319 1.00 4.75 42 MET A CA 1
ATOM 1490 C C . MET A 1 42 ? 26.023 52.046 10.759 1.00 4.95 42 MET A C 1
ATOM 1491 O O . MET A 1 42 ? 25.541 52.975 10.098 1.00 5.60 42 MET A O 1
ATOM 1507 N N . GLY A 1 43 ? 26.740 52.249 11.867 1.00 5.21 43 GLY A N 1
ATOM 1508 C CA . GLY A 1 43 ? 27.097 53.577 12.284 1.00 5.28 43 GLY A CA 1
ATOM 1509 C C . GLY A 1 43 ? 28.271 54.144 11.503 1.00 5.36 43 GLY A C 1
ATOM 1510 O O . GLY A 1 43 ? 29.036 53.415 10.869 1.00 5.48 43 GLY A O 1
ATOM 1514 N N A ARG A 1 44 ? 28.427 55.466 11.616 0.31 6.02 44 ARG A N 1
ATOM 1515 N N C ARG A 1 44 ? 28.428 55.466 11.598 0.29 5.96 44 ARG A N 1
ATOM 1516 N N D ARG A 1 44 ? 28.476 55.460 11.625 0.40 6.08 44 ARG A N 1
ATOM 1517 C CA A ARG A 1 44 ? 29.447 56.157 10.856 0.31 6.68 44 ARG A CA 1
ATOM 1518 C CA C ARG A 1 44 ? 29.482 56.122 10.858 0.29 6.45 44 ARG A CA 1
ATOM 1519 C CA D ARG A 1 44 ? 29.550 56.049 10.847 0.40 6.32 44 ARG A CA 1
ATOM 1520 C C A ARG A 1 44 ? 30.840 55.668 11.219 0.31 6.24 44 ARG A C 1
ATOM 1521 C C C ARG A 1 44 ? 30.852 55.575 11.247 0.29 5.88 44 ARG A C 1
ATOM 1522 C C D ARG A 1 44 ? 30.930 55.467 11.190 0.40 6.10 44 ARG A C 1
ATOM 1523 O O A ARG A 1 44 ? 31.720 55.628 10.369 0.31 5.92 44 ARG A O 1
ATOM 1524 O O C ARG A 1 44 ? 31.724 55.432 10.402 0.29 6.03 44 ARG A O 1
ATOM 1525 O O D ARG A 1 44 ? 31.731 55.273 10.292 0.40 6.21 44 ARG A O 1
ATOM 1586 N N A HIS A 1 45 ? 31.068 55.304 12.479 0.31 6.01 45 HIS A N 1
ATOM 1587 N N C HIS A 1 45 ? 31.060 55.273 12.524 0.29 5.66 45 HIS A N 1
ATOM 1588 N N D HIS A 1 45 ? 31.249 55.210 12.459 0.40 6.27 45 HIS A N 1
ATOM 1589 C CA A HIS A 1 45 ? 32.395 54.823 12.833 0.31 5.93 45 HIS A CA 1
ATOM 1590 C CA C HIS A 1 45 ? 32.365 54.777 12.938 0.29 5.92 45 HIS A CA 1
ATOM 1591 C CA D HIS A 1 45 ? 32.601 54.715 12.748 0.40 6.00 45 HIS A CA 1
ATOM 1592 C C A HIS A 1 45 ? 32.679 53.487 12.172 0.31 5.45 45 HIS A C 1
ATOM 1593 C C C HIS A 1 45 ? 32.636 53.421 12.298 0.29 5.47 45 HIS A C 1
ATOM 1594 C C D HIS A 1 45 ? 32.879 53.354 12.106 0.40 6.00 45 HIS A C 1
ATOM 1595 O O A HIS A 1 45 ? 33.761 53.303 11.619 0.31 5.39 45 HIS A O 1
ATOM 1596 O O C HIS A 1 45 ? 33.769 53.128 11.922 0.29 5.98 45 HIS A O 1
ATOM 1597 O O D HIS A 1 45 ? 33.977 53.089 11.617 0.40 6.49 45 HIS A O 1
ATOM 1637 N N A THR A 1 46 ? 31.706 52.573 12.179 0.31 5.63 46 THR A N 1
ATOM 1638 N N C THR A 1 46 ? 31.611 52.591 12.149 0.29 5.15 46 THR A N 1
ATOM 1639 N N D THR A 1 46 ? 31.867 52.496 12.097 0.40 5.90 46 THR A N 1
ATOM 1640 C CA A THR A 1 46 ? 31.863 51.279 11.515 0.31 6.06 46 THR A CA 1
ATOM 1641 C CA C THR A 1 46 ? 31.790 51.300 11.496 0.29 5.49 46 THR A CA 1
ATOM 1642 C CA D THR A 1 46 ? 31.953 51.204 11.447 0.40 5.64 46 THR A CA 1
ATOM 1643 C C A THR A 1 46 ? 32.095 51.440 9.994 0.31 5.64 46 THR A C 1
ATOM 1644 C C C THR A 1 46 ? 31.971 51.478 9.979 0.29 5.22 46 THR A C 1
ATOM 1645 C C D THR A 1 46 ? 32.096 51.374 9.920 0.40 5.93 46 THR A C 1
ATOM 1646 O O A THR A 1 46 ? 32.996 50.811 9.429 0.31 5.25 46 THR A O 1
ATOM 1647 O O C THR A 1 46 ? 32.727 50.727 9.367 0.29 5.70 46 THR A O 1
ATOM 1648 O O D THR A 1 46 ? 32.860 50.638 9.288 0.40 6.26 46 THR A O 1
ATOM 1679 N N A TRP A 1 47 ? 31.312 52.298 9.346 0.31 5.82 47 TRP A N 1
ATOM 1680 N N C TRP A 1 47 ? 31.275 52.447 9.380 0.29 5.05 47 TRP A N 1
ATOM 1681 N N D TRP A 1 47 ? 31.380 52.332 9.334 0.40 5.63 47 TRP A N 1
ATOM 1682 C CA A TRP A 1 47 ? 31.556 52.639 7.947 0.31 5.81 47 TRP A CA 1
ATOM 1683 C CA C TRP A 1 47 ? 31.469 52.756 7.966 0.29 6.45 47 TRP A CA 1
ATOM 1684 C CA D TRP A 1 47 ? 31.600 52.694 7.936 0.40 5.18 47 TRP A CA 1
ATOM 1685 C C A TRP A 1 47 ? 33.014 53.062 7.733 0.31 6.39 47 TRP A C 1
ATOM 1686 C C C TRP A 1 47 ? 32.932 53.042 7.664 0.29 6.65 47 TRP A C 1
ATOM 1687 C C D TRP A 1 47 ? 33.066 53.079 7.749 0.40 5.60 47 TRP A C 1
ATOM 1688 O O A TRP A 1 47 ? 33.641 52.701 6.722 0.31 6.38 47 TRP A O 1
ATOM 1689 O O C TRP A 1 47 ? 33.494 52.483 6.710 0.29 6.67 47 TRP A O 1
ATOM 1690 O O D TRP A 1 47 ? 33.738 52.591 6.833 0.40 5.31 47 TRP A O 1
ATOM 1751 N N A GLU A 1 48 ? 33.563 53.816 8.682 0.31 6.87 48 GLU A N 1
ATOM 1752 N N C GLU A 1 48 ? 33.549 53.909 8.463 0.29 6.94 48 GLU A N 1
ATOM 1753 N N D GLU A 1 48 ? 33.582 53.958 8.600 0.40 6.03 48 GLU A N 1
ATOM 1754 C CA A GLU A 1 48 ? 34.958 54.224 8.604 0.31 7.14 48 GLU A CA 1
ATOM 1755 C CA C GLU A 1 48 ? 34.948 54.245 8.244 0.29 7.04 48 GLU A CA 1
ATOM 1756 C CA D GLU A 1 48 ? 34.975 54.360 8.487 0.40 7.15 48 GLU A CA 1
ATOM 1757 C C A GLU A 1 48 ? 35.902 53.051 8.871 0.31 6.95 48 GLU A C 1
ATOM 1758 C C C GLU A 1 48 ? 35.871 53.041 8.523 0.29 7.02 48 GLU A C 1
ATOM 1759 C C D GLU A 1 48 ? 35.933 53.192 8.653 0.40 7.33 48 GLU A C 1
ATOM 1760 O O A GLU A 1 48 ? 36.969 52.963 8.265 0.31 7.49 48 GLU A O 1
ATOM 1761 O O C GLU A 1 48 ? 36.868 52.826 7.809 0.29 7.53 48 GLU A O 1
ATOM 1762 O O D GLU A 1 48 ? 36.962 53.129 7.977 0.40 7.84 48 GLU A O 1
ATOM 1796 N N A SER A 1 49 ? 35.518 52.150 9.760 0.31 7.26 49 SER A N 1
ATOM 1797 N N C SER A 1 49 ? 35.560 52.277 9.572 0.29 7.01 49 SER A N 1
ATOM 1798 N N D SER A 1 49 ? 35.625 52.280 9.561 0.40 7.14 49 SER A N 1
ATOM 1799 C CA A SER A 1 49 ? 36.360 50.996 10.042 0.31 7.68 49 SER A CA 1
ATOM 1800 C CA C SER A 1 49 ? 36.323 51.079 9.937 0.29 7.67 49 SER A CA 1
ATOM 1801 C CA D SER A 1 49 ? 36.489 51.138 9.796 0.40 8.20 49 SER A CA 1
ATOM 1802 C C A SER A 1 49 ? 36.409 49.999 8.881 0.31 7.07 49 SER A C 1
ATOM 1803 C C C SER A 1 49 ? 36.413 50.100 8.755 0.29 6.97 49 SER A C 1
ATOM 1804 C C D SER A 1 49 ? 36.524 50.227 8.567 0.40 7.13 49 SER A C 1
ATOM 1805 O O A SER A 1 49 ? 37.424 49.348 8.653 0.31 7.65 49 SER A O 1
ATOM 1806 O O C SER A 1 49 ? 37.492 49.589 8.411 0.29 7.21 49 SER A O 1
ATOM 1807 O O D SER A 1 49 ? 37.596 49.894 8.062 0.40 7.52 49 SER A O 1
ATOM 1829 N N A ILE A 1 50 ? 35.315 49.869 8.137 0.31 7.22 50 ILE A N 1
ATOM 1830 N N C ILE A 1 50 ? 35.276 49.855 8.107 0.29 7.17 50 ILE A N 1
ATOM 1831 N N D ILE A 1 50 ? 35.341 49.843 8.083 0.40 7.05 50 ILE A N 1
ATOM 1832 C CA A ILE A 1 50 ? 35.310 48.979 6.983 0.31 6.66 50 ILE A CA 1
ATOM 1833 C CA C ILE A 1 50 ? 35.245 48.970 6.944 0.29 6.87 50 ILE A CA 1
ATOM 1834 C CA D ILE A 1 50 ? 35.235 48.961 6.916 0.40 6.71 50 ILE A CA 1
ATOM 1835 C C A ILE A 1 50 ? 36.076 49.649 5.848 0.31 6.87 50 ILE A C 1
ATOM 1836 C C C ILE A 1 50 ? 36.002 49.620 5.787 0.29 7.19 50 ILE A C 1
ATOM 1837 C C D ILE A 1 50 ? 35.940 49.606 5.720 0.40 7.31 50 ILE A C 1
ATOM 1838 O O A ILE A 1 50 ? 36.960 49.047 5.243 0.31 6.78 50 ILE A O 1
ATOM 1839 O O C ILE A 1 50 ? 36.800 48.975 5.107 0.29 7.29 50 ILE A O 1
ATOM 1840 O O D ILE A 1 50 ? 36.665 48.959 4.967 0.40 7.89 50 ILE A O 1
ATOM 1886 N N . GLY A 1 51 ? 35.736 50.903 5.562 1.00 8.48 51 GLY A N 1
ATOM 1887 C CA . GLY A 1 51 ? 36.506 51.697 4.641 1.00 8.74 51 GLY A CA 1
ATOM 1888 C C . GLY A 1 51 ? 36.067 51.690 3.202 1.00 7.18 51 GLY A C 1
ATOM 1889 O O . GLY A 1 51 ? 36.724 52.339 2.385 1.00 7.89 51 GLY A O 1
ATOM 1895 N N A ARG A 1 52 ? 34.999 50.966 2.878 0.25 7.51 52 ARG A N 1
ATOM 1896 N N B ARG A 1 52 ? 35.006 50.957 2.877 0.37 7.40 52 ARG A N 1
ATOM 1897 N N D ARG A 1 52 ? 34.993 50.979 2.882 0.38 7.39 52 ARG A N 1
ATOM 1898 C CA A ARG A 1 52 ? 34.516 50.838 1.509 0.25 6.96 52 ARG A CA 1
ATOM 1899 C CA B ARG A 1 52 ? 34.476 50.907 1.532 0.37 6.90 52 ARG A CA 1
ATOM 1900 C CA D ARG A 1 52 ? 34.483 50.911 1.532 0.38 6.79 52 ARG A CA 1
ATOM 1901 C C A ARG A 1 52 ? 33.147 50.170 1.589 0.25 6.52 52 ARG A C 1
ATOM 1902 C C B ARG A 1 52 ? 33.132 50.188 1.591 0.37 6.53 52 ARG A C 1
ATOM 1903 C C D ARG A 1 52 ? 33.113 50.237 1.621 0.38 6.40 52 ARG A C 1
ATOM 1904 O O A ARG A 1 52 ? 32.845 49.513 2.579 0.25 6.49 52 ARG A O 1
ATOM 1905 O O B ARG A 1 52 ? 32.844 49.500 2.549 0.37 6.44 52 ARG A O 1
ATOM 1906 O O D ARG A 1 52 ? 32.762 49.687 2.663 0.38 6.61 52 ARG A O 1
ATOM 1967 N N . PRO A 1 53 ? 32.315 50.328 0.548 1.00 6.16 53 PRO A N 1
ATOM 1968 C CA . PRO A 1 53 ? 31.016 49.645 0.561 1.00 6.29 53 PRO A CA 1
ATOM 1969 C C . PRO A 1 53 ? 31.172 48.139 0.647 1.00 6.33 53 PRO A C 1
ATOM 1970 O O . PRO A 1 53 ? 32.148 47.548 0.133 1.00 7.44 53 PRO A O 1
ATOM 1981 N N B LEU A 1 54 ? 30.187 47.505 1.268 0.37 5.93 54 LEU A N 1
ATOM 1982 N N C LEU A 1 54 ? 30.187 47.502 1.263 0.35 5.87 54 LEU A N 1
ATOM 1983 N N D LEU A 1 54 ? 30.184 47.501 1.251 0.28 6.09 54 LEU A N 1
ATOM 1984 C CA B LEU A 1 54 ? 30.041 46.057 1.241 0.37 6.12 54 LEU A CA 1
ATOM 1985 C CA C LEU A 1 54 ? 30.051 46.053 1.207 0.35 5.96 54 LEU A CA 1
ATOM 1986 C CA D LEU A 1 54 ? 30.055 46.047 1.200 0.28 6.28 54 LEU A CA 1
ATOM 1987 C C B LEU A 1 54 ? 29.209 45.725 0.008 0.37 6.17 54 LEU A C 1
ATOM 1988 C C C LEU A 1 54 ? 29.265 45.715 -0.062 0.35 5.36 54 LEU A C 1
ATOM 1989 C C D LEU A 1 54 ? 29.226 45.678 -0.046 0.28 6.11 54 LEU A C 1
ATOM 1990 O O B LEU A 1 54 ? 28.026 46.068 -0.057 0.37 6.49 54 LEU A O 1
ATOM 1991 O O C LEU A 1 54 ? 28.135 46.183 -0.240 0.35 5.36 54 LEU A O 1
ATOM 1992 O O D LEU A 1 54 ? 28.024 45.957 -0.104 0.28 6.39 54 LEU A O 1
ATOM 2038 N N B PRO A 1 55 ? 29.805 45.070 -0.998 0.37 6.71 55 PRO A N 1
ATOM 2039 N N C PRO A 1 55 ? 29.841 44.904 -0.966 0.35 5.98 55 PRO A N 1
ATOM 2040 N N D PRO A 1 55 ? 29.846 45.047 -1.061 0.28 6.06 55 PRO A N 1
ATOM 2041 C CA B PRO A 1 55 ? 29.055 44.874 -2.246 0.37 6.95 55 PRO A CA 1
ATOM 2042 C CA C PRO A 1 55 ? 29.180 44.635 -2.251 0.35 6.44 55 PRO A CA 1
ATOM 2043 C CA D PRO A 1 55 ? 29.126 44.772 -2.312 0.28 6.16 55 PRO A CA 1
ATOM 2044 C C B PRO A 1 55 ? 27.901 43.891 -2.064 0.37 6.62 55 PRO A C 1
ATOM 2045 C C C PRO A 1 55 ? 27.906 43.810 -2.070 0.35 6.42 55 PRO A C 1
ATOM 2046 C C D PRO A 1 55 ? 27.947 43.812 -2.127 0.28 6.32 55 PRO A C 1
ATOM 2047 O O B PRO A 1 55 ? 27.911 43.050 -1.164 0.37 6.71 55 PRO A O 1
ATOM 2048 O O C PRO A 1 55 ? 27.841 42.995 -1.147 0.35 6.04 55 PRO A O 1
ATOM 2049 O O D PRO A 1 55 ? 27.991 42.900 -1.300 0.28 5.91 55 PRO A O 1
ATOM 2080 N N . GLY A 1 56 ? 26.913 43.995 -2.941 1.00 7.14 56 GLY A N 1
ATOM 2081 C CA . GLY A 1 56 ? 25.802 43.069 -2.949 1.00 8.79 56 GLY A CA 1
ATOM 2082 C C . GLY A 1 56 ? 24.803 43.258 -1.821 1.00 6.85 56 GLY A C 1
ATOM 2083 O O . GLY A 1 56 ? 23.961 42.377 -1.601 1.00 7.59 56 GLY A O 1
ATOM 2089 N N C ARG A 1 57 ? 24.902 44.386 -1.125 0.59 6.48 57 ARG A N 1
ATOM 2090 N N D ARG A 1 57 ? 24.901 44.392 -1.134 0.41 6.55 57 ARG A N 1
ATOM 2091 C CA C ARG A 1 57 ? 24.042 44.773 0.006 0.59 6.76 57 ARG A CA 1
ATOM 2092 C CA D ARG A 1 57 ? 24.029 44.768 -0.021 0.41 6.55 57 ARG A CA 1
ATOM 2093 C C C ARG A 1 57 ? 23.760 46.237 -0.111 0.59 6.18 57 ARG A C 1
ATOM 2094 C C D ARG A 1 57 ? 23.742 46.235 -0.166 0.41 6.26 57 ARG A C 1
ATOM 2095 O O C ARG A 1 57 ? 24.672 47.000 -0.383 0.59 6.84 57 ARG A O 1
ATOM 2096 O O D ARG A 1 57 ? 24.597 46.983 -0.637 0.41 6.78 57 ARG A O 1
ATOM 2137 N N . LYS A 1 58 ? 22.546 46.650 0.229 1.00 6.83 58 LYS A N 1
ATOM 2138 C CA . LYS A 1 58 ? 22.275 48.069 0.362 1.00 6.48 58 LYS A CA 1
ATOM 2139 C C . LYS A 1 58 ? 22.933 48.561 1.659 1.00 6.01 58 LYS A C 1
ATOM 2140 O O . LYS A 1 58 ? 22.583 48.098 2.721 1.00 7.68 58 LYS A O 1
ATOM 2160 N N A ASN A 1 59 ? 23.894 49.466 1.545 0.27 5.79 59 ASN A N 1
ATOM 2161 N N B ASN A 1 59 ? 23.899 49.468 1.565 0.73 5.93 59 ASN A N 1
ATOM 2162 C CA A ASN A 1 59 ? 24.602 50.019 2.687 0.27 5.81 59 ASN A CA 1
ATOM 2163 C CA B ASN A 1 59 ? 24.623 49.939 2.738 0.73 5.13 59 ASN A CA 1
ATOM 2164 C C A ASN A 1 59 ? 23.895 51.279 3.184 0.27 5.41 59 ASN A C 1
ATOM 2165 C C B ASN A 1 59 ? 23.979 51.252 3.205 0.73 5.10 59 ASN A C 1
ATOM 2166 O O A ASN A 1 59 ? 23.710 52.238 2.424 0.27 5.37 59 ASN A O 1
ATOM 2167 O O B ASN A 1 59 ? 23.937 52.227 2.446 0.73 5.81 59 ASN A O 1
ATOM 2188 N N . ILE A 1 60 ? 23.506 51.258 4.460 1.00 5.03 60 ILE A N 1
ATOM 2189 C CA . ILE A 1 60 ? 22.839 52.385 5.086 1.00 6.21 60 ILE A CA 1
ATOM 2190 C C . ILE A 1 60 ? 23.679 52.825 6.265 1.00 5.19 60 ILE A C 1
ATOM 2191 O O . ILE A 1 60 ? 23.967 52.005 7.149 1.00 5.64 60 ILE A O 1
ATOM 2208 N N A ILE A 1 61 ? 24.123 54.085 6.242 0.63 5.12 61 ILE A N 1
ATOM 2209 N N D ILE A 1 61 ? 24.069 54.097 6.274 0.37 5.15 61 ILE A N 1
ATOM 2210 C CA A ILE A 1 61 ? 24.994 54.632 7.265 0.63 5.14 61 ILE A CA 1
ATOM 2211 C CA D ILE A 1 61 ? 24.994 54.622 7.261 0.37 5.38 61 ILE A CA 1
ATOM 2212 C C A ILE A 1 61 ? 24.183 55.611 8.105 0.63 5.23 61 ILE A C 1
ATOM 2213 C C D ILE A 1 61 ? 24.294 55.684 8.123 0.37 5.57 61 ILE A C 1
ATOM 2214 O O A ILE A 1 61 ? 23.529 56.517 7.566 0.63 5.33 61 ILE A O 1
ATOM 2215 O O D ILE A 1 61 ? 23.820 56.716 7.620 0.37 5.22 61 ILE A O 1
ATOM 2246 N N . LEU A 1 62 ? 24.245 55.434 9.430 1.00 5.70 62 LEU A N 1
ATOM 2247 C CA . LEU A 1 62 ? 23.726 56.404 10.370 1.00 6.71 62 LEU A CA 1
ATOM 2248 C C . LEU A 1 62 ? 24.788 57.462 10.695 1.00 7.29 62 LEU A C 1
ATOM 2249 O O . LEU A 1 62 ? 25.925 57.169 11.054 1.00 7.58 62 LEU A O 1
ATOM 2266 N N . SER A 1 63 ? 24.374 58.710 10.567 1.00 7.89 63 SER A N 1
ATOM 2267 C CA . SER A 1 63 ? 25.174 59.846 11.010 1.00 8.38 63 SER A CA 1
ATOM 2268 C C . SER A 1 63 ? 24.257 61.029 11.211 1.00 9.25 63 SER A C 1
ATOM 2269 O O . SER A 1 63 ? 23.299 61.205 10.457 1.00 9.73 63 SER A O 1
ATOM 2277 N N C SER A 1 64 ? 24.626 61.878 12.173 0.48 10.26 64 SER A N 1
ATOM 2278 N N D SER A 1 64 ? 24.531 61.851 12.214 0.52 10.45 64 SER A N 1
ATOM 2279 C CA C SER A 1 64 ? 23.979 63.178 12.359 0.48 12.49 64 SER A CA 1
ATOM 2280 C CA D SER A 1 64 ? 23.732 63.054 12.393 0.52 12.88 64 SER A CA 1
ATOM 2281 C C C SER A 1 64 ? 24.435 64.220 11.341 0.48 11.98 64 SER A C 1
ATOM 2282 C C D SER A 1 64 ? 24.079 64.109 11.370 0.52 11.96 64 SER A C 1
ATOM 2283 O O C SER A 1 64 ? 23.872 65.305 11.272 0.48 12.46 64 SER A O 1
ATOM 2284 O O D SER A 1 64 ? 23.329 65.074 11.203 0.52 12.05 64 SER A O 1
ATOM 2299 N N C GLN A 1 65 ? 25.486 63.920 10.595 0.48 12.32 65 GLN A N 1
ATOM 2300 N N D GLN A 1 65 ? 25.247 63.950 10.752 0.52 12.80 65 GLN A N 1
ATOM 2301 C CA C GLN A 1 65 ? 26.118 64.896 9.728 0.48 12.91 65 GLN A CA 1
ATOM 2302 C CA D GLN A 1 65 ? 25.777 64.886 9.772 0.52 13.20 65 GLN A CA 1
ATOM 2303 C C C GLN A 1 65 ? 25.891 64.519 8.279 0.48 12.21 65 GLN A C 1
ATOM 2304 C C D GLN A 1 65 ? 25.389 64.483 8.346 0.52 12.40 65 GLN A C 1
ATOM 2305 O O C GLN A 1 65 ? 25.531 63.371 7.996 0.48 11.75 65 GLN A O 1
ATOM 2306 O O D GLN A 1 65 ? 25.028 63.337 8.076 0.52 11.62 65 GLN A O 1
ATOM 2333 N N C PRO A 1 66 ? 26.092 65.478 7.367 0.48 12.41 66 PRO A N 1
ATOM 2334 N N D PRO A 1 66 ? 25.499 65.428 7.425 0.52 13.07 66 PRO A N 1
ATOM 2335 C CA C PRO A 1 66 ? 25.796 65.227 5.965 0.48 12.60 66 PRO A CA 1
ATOM 2336 C CA D PRO A 1 66 ? 25.367 65.051 6.029 0.52 12.73 66 PRO A CA 1
ATOM 2337 C C C PRO A 1 66 ? 26.596 64.027 5.477 0.48 12.35 66 PRO A C 1
ATOM 2338 C C D PRO A 1 66 ? 26.397 63.983 5.617 0.52 12.44 66 PRO A C 1
ATOM 2339 O O C PRO A 1 66 ? 27.775 63.869 5.850 0.48 12.79 66 PRO A O 1
ATOM 2340 O O D PRO A 1 66 ? 27.510 63.872 6.116 0.52 12.86 66 PRO A O 1
ATOM 2361 N N . GLY A 1 67 ? 25.970 63.181 4.664 1.00 12.76 67 GLY A N 1
ATOM 2362 C CA . GLY A 1 67 ? 26.748 62.105 4.089 1.00 12.14 67 GLY A CA 1
ATOM 2363 C C . GLY A 1 67 ? 27.880 62.629 3.222 1.00 10.80 67 GLY A C 1
ATOM 2364 O O . GLY A 1 67 ? 27.843 63.773 2.742 1.00 12.43 67 GLY A O 1
ATOM 2369 N N B THR A 1 68 ? 28.893 61.788 3.030 0.23 10.81 68 THR A N 1
ATOM 2370 N N C THR A 1 68 ? 28.896 61.795 2.988 0.33 10.87 68 THR A N 1
ATOM 2371 N N D THR A 1 68 ? 28.839 61.723 3.016 0.44 10.27 68 THR A N 1
ATOM 2372 C CA B THR A 1 68 ? 30.101 62.178 2.320 0.23 10.87 68 THR A CA 1
ATOM 2373 C CA C THR A 1 68 ? 30.046 62.189 2.159 0.33 10.77 68 THR A CA 1
ATOM 2374 C CA D THR A 1 68 ? 30.102 62.016 2.365 0.44 10.32 68 THR A CA 1
ATOM 2375 C C B THR A 1 68 ? 30.467 61.165 1.244 0.23 9.99 68 THR A C 1
ATOM 2376 C C C THR A 1 68 ? 30.387 61.190 1.055 0.33 9.83 68 THR A C 1
ATOM 2377 C C D THR A 1 68 ? 30.490 60.965 1.329 0.44 8.99 68 THR A C 1
ATOM 2378 O O B THR A 1 68 ? 31.605 61.152 0.768 0.23 10.03 68 THR A O 1
ATOM 2379 O O C THR A 1 68 ? 31.509 61.157 0.540 0.33 9.57 68 THR A O 1
ATOM 2380 O O D THR A 1 68 ? 31.676 60.798 1.016 0.44 9.30 68 THR A O 1
ATOM 2411 N N B ASP A 1 69 ? 29.509 60.321 0.856 0.23 9.01 69 ASP A N 1
ATOM 2412 N N C ASP A 1 69 ? 29.404 60.401 0.650 0.33 9.02 69 ASP A N 1
ATOM 2413 N N D ASP A 1 69 ? 29.502 60.231 0.812 0.44 7.43 69 ASP A N 1
ATOM 2414 C CA B ASP A 1 69 ? 29.761 59.287 -0.146 0.23 8.49 69 ASP A CA 1
ATOM 2415 C CA C ASP A 1 69 ? 29.661 59.328 -0.290 0.33 7.99 69 ASP A CA 1
ATOM 2416 C CA D ASP A 1 69 ? 29.776 59.213 -0.208 0.44 6.57 69 ASP A CA 1
ATOM 2417 C C B ASP A 1 69 ? 28.432 58.750 -0.666 0.23 7.75 69 ASP A C 1
ATOM 2418 C C C ASP A 1 69 ? 28.309 58.832 -0.773 0.33 7.29 69 ASP A C 1
ATOM 2419 C C D ASP A 1 69 ? 28.441 58.713 -0.738 0.44 6.34 69 ASP A C 1
ATOM 2420 O O B ASP A 1 69 ? 27.728 58.051 0.055 0.23 7.72 69 ASP A O 1
ATOM 2421 O O C ASP A 1 69 ? 27.496 58.400 0.020 0.33 7.27 69 ASP A O 1
ATOM 2422 O O D ASP A 1 69 ? 27.704 58.047 -0.005 0.44 6.39 69 ASP A O 1
ATOM 2447 N N B ASP A 1 70 ? 28.079 59.079 -1.906 0.23 7.34 70 ASP A N 1
ATOM 2448 N N C ASP A 1 70 ? 28.041 58.939 -2.066 0.33 6.85 70 ASP A N 1
ATOM 2449 N N D ASP A 1 70 ? 28.123 59.017 -2.001 0.44 6.38 70 ASP A N 1
ATOM 2450 C CA B ASP A 1 70 ? 26.769 58.707 -2.429 0.23 7.18 70 ASP A CA 1
ATOM 2451 C CA C ASP A 1 70 ? 26.766 58.507 -2.597 0.33 6.98 70 ASP A CA 1
ATOM 2452 C CA D ASP A 1 70 ? 26.842 58.598 -2.566 0.44 6.27 70 ASP A CA 1
ATOM 2453 C C B ASP A 1 70 ? 26.699 57.282 -2.979 0.23 7.27 70 ASP A C 1
ATOM 2454 C C C ASP A 1 70 ? 26.824 57.077 -3.151 0.33 7.04 70 ASP A C 1
ATOM 2455 C C D ASP A 1 70 ? 26.808 57.132 -3.029 0.44 6.05 70 ASP A C 1
ATOM 2456 O O B ASP A 1 70 ? 25.669 56.891 -3.538 0.23 7.28 70 ASP A O 1
ATOM 2457 O O C ASP A 1 70 ? 25.937 56.658 -3.894 0.33 7.55 70 ASP A O 1
ATOM 2458 O O D ASP A 1 70 ? 25.766 56.672 -3.532 0.44 6.64 70 ASP A O 1
ATOM 2483 N N B ARG A 1 71 ? 27.760 56.498 -2.772 0.23 7.68 71 ARG A N 1
ATOM 2484 N N C ARG A 1 71 ? 27.839 56.305 -2.783 0.33 7.23 71 ARG A N 1
ATOM 2485 N N D ARG A 1 71 ? 27.886 56.380 -2.796 0.44 6.00 71 ARG A N 1
ATOM 2486 C CA B ARG A 1 71 ? 27.729 55.082 -3.110 0.23 7.11 71 ARG A CA 1
ATOM 2487 C CA C ARG A 1 71 ? 27.779 54.850 -3.001 0.33 7.38 71 ARG A CA 1
ATOM 2488 C CA D ARG A 1 71 ? 27.863 54.941 -3.063 0.44 6.28 71 ARG A CA 1
ATOM 2489 C C B ARG A 1 71 ? 26.870 54.314 -2.106 0.23 6.81 71 ARG A C 1
ATOM 2490 C C C ARG A 1 71 ? 26.999 54.151 -1.884 0.33 6.49 71 ARG A C 1
ATOM 2491 C C D ARG A 1 71 ? 27.040 54.175 -2.028 0.44 5.96 71 ARG A C 1
ATOM 2492 O O B ARG A 1 71 ? 26.442 53.200 -2.374 0.23 6.91 71 ARG A O 1
ATOM 2493 O O C ARG A 1 71 ? 26.755 52.943 -1.921 0.33 7.23 71 ARG A O 1
ATOM 2494 O O D ARG A 1 71 ? 26.749 53.005 -2.232 0.44 6.28 71 ARG A O 1
ATOM 2555 N N B VAL A 1 72 ? 26.627 54.917 -0.949 0.23 6.80 72 VAL A N 1
ATOM 2556 N N C VAL A 1 72 ? 26.651 54.924 -0.863 0.33 6.15 72 VAL A N 1
ATOM 2557 N N D VAL A 1 72 ? 26.691 54.839 -0.926 0.44 6.17 72 VAL A N 1
ATOM 2558 C CA B VAL A 1 72 ? 25.813 54.310 0.084 0.23 6.71 72 VAL A CA 1
ATOM 2559 C CA C VAL A 1 72 ? 25.912 54.435 0.298 0.33 5.98 72 VAL A CA 1
ATOM 2560 C CA D VAL A 1 72 ? 25.892 54.273 0.161 0.44 5.56 72 VAL A CA 1
ATOM 2561 C C B VAL A 1 72 ? 24.663 55.270 0.411 0.23 6.46 72 VAL A C 1
ATOM 2562 C C C VAL A 1 72 ? 24.802 55.447 0.593 0.33 5.72 72 VAL A C 1
ATOM 2563 C C D VAL A 1 72 ? 24.783 55.300 0.488 0.44 5.26 72 VAL A C 1
ATOM 2564 O O B VAL A 1 72 ? 24.580 56.357 -0.163 0.23 6.97 72 VAL A O 1
ATOM 2565 O O C VAL A 1 72 ? 24.840 56.596 0.123 0.33 6.10 72 VAL A O 1
ATOM 2566 O O D VAL A 1 72 ? 24.802 56.423 -0.048 0.44 5.60 72 VAL A O 1
ATOM 2603 N N B THR A 1 73 ? 23.791 54.853 1.324 0.23 6.40 73 THR A N 1
ATOM 2604 N N C THR A 1 73 ? 23.833 54.999 1.387 0.33 5.94 73 THR A N 1
ATOM 2605 N N D THR A 1 73 ? 23.822 54.891 1.314 0.44 6.13 73 THR A N 1
ATOM 2606 C CA B THR A 1 73 ? 22.600 55.596 1.704 0.23 6.20 73 THR A CA 1
ATOM 2607 C CA C THR A 1 73 ? 22.665 55.778 1.778 0.33 5.71 73 THR A CA 1
ATOM 2608 C CA D THR A 1 73 ? 22.716 55.715 1.752 0.44 5.36 73 THR A CA 1
ATOM 2609 C C B THR A 1 73 ? 22.759 56.145 3.120 0.23 6.71 73 THR A C 1
ATOM 2610 C C C THR A 1 73 ? 22.832 56.308 3.207 0.33 6.11 73 THR A C 1
ATOM 2611 C C D THR A 1 73 ? 23.017 56.251 3.142 0.44 5.53 73 THR A C 1
ATOM 2612 O O B THR A 1 73 ? 23.046 55.383 4.038 0.23 6.89 73 THR A O 1
ATOM 2613 O O C THR A 1 73 ? 22.999 55.520 4.128 0.33 6.96 73 THR A O 1
ATOM 2614 O O D THR A 1 73 ? 23.535 55.496 3.969 0.44 5.73 73 THR A O 1
ATOM 2645 N N B TRP A 1 74 ? 22.572 57.453 3.298 0.23 6.99 74 TRP A N 1
ATOM 2646 N N C TRP A 1 74 ? 22.779 57.629 3.390 0.33 6.12 74 TRP A N 1
ATOM 2647 N N D TRP A 1 74 ? 22.661 57.512 3.406 0.44 5.50 74 TRP A N 1
ATOM 2648 C CA B TRP A 1 74 ? 22.778 58.109 4.594 0.23 6.59 74 TRP A CA 1
ATOM 2649 C CA C TRP A 1 74 ? 22.957 58.243 4.696 0.33 6.20 74 TRP A CA 1
ATOM 2650 C CA D TRP A 1 74 ? 22.913 58.154 4.688 0.44 5.98 74 TRP A CA 1
ATOM 2651 C C B TRP A 1 74 ? 21.449 58.422 5.252 0.23 6.42 74 TRP A C 1
ATOM 2652 C C C TRP A 1 74 ? 21.623 58.616 5.323 0.33 6.56 74 TRP A C 1
ATOM 2653 C C D TRP A 1 74 ? 21.600 58.570 5.329 0.44 6.02 74 TRP A C 1
ATOM 2654 O O B TRP A 1 74 ? 20.493 58.830 4.580 0.23 6.44 74 TRP A O 1
ATOM 2655 O O C TRP A 1 74 ? 20.776 59.244 4.677 0.33 7.30 74 TRP A O 1
ATOM 2656 O O D TRP A 1 74 ? 20.737 59.158 4.681 0.44 7.13 74 TRP A O 1
ATOM 2717 N N B VAL A 1 75 ? 21.407 58.256 6.571 0.23 6.51 75 VAL A N 1
ATOM 2718 N N C VAL A 1 75 ? 21.463 58.263 6.592 0.33 6.81 75 VAL A N 1
ATOM 2719 N N D VAL A 1 75 ? 21.457 58.262 6.606 0.44 6.66 75 VAL A N 1
ATOM 2720 C CA B VAL A 1 75 ? 20.208 58.540 7.356 0.23 6.68 75 VAL A CA 1
ATOM 2721 C CA C VAL A 1 75 ? 20.253 58.569 7.347 0.33 6.85 75 VAL A CA 1
ATOM 2722 C CA D VAL A 1 75 ? 20.219 58.527 7.341 0.44 6.28 75 VAL A CA 1
ATOM 2723 C C B VAL A 1 75 ? 20.637 59.111 8.709 0.23 6.81 75 VAL A C 1
ATOM 2724 C C C VAL A 1 75 ? 20.646 59.125 8.715 0.33 6.99 75 VAL A C 1
ATOM 2725 C C D VAL A 1 75 ? 20.532 59.071 8.736 0.44 6.63 75 VAL A C 1
ATOM 2726 O O B VAL A 1 75 ? 21.743 58.828 9.178 0.23 6.76 75 VAL A O 1
ATOM 2727 O O C VAL A 1 75 ? 21.793 58.970 9.177 0.33 7.04 75 VAL A O 1
ATOM 2728 O O D VAL A 1 75 ? 21.624 58.859 9.272 0.44 6.77 75 VAL A O 1
ATOM 2765 N N B LYS A 1 76 ? 19.767 59.916 9.326 0.23 7.35 76 LYS A N 1
ATOM 2766 N N C LYS A 1 76 ? 19.681 59.782 9.356 0.33 7.71 76 LYS A N 1
ATOM 2767 N N D LYS A 1 76 ? 19.560 59.744 9.342 0.44 6.86 76 LYS A N 1
ATOM 2768 C CA B LYS A 1 76 ? 20.121 60.664 10.529 0.23 8.25 76 LYS A CA 1
ATOM 2769 C CA C LYS A 1 76 ? 19.947 60.569 10.545 0.33 8.85 76 LYS A CA 1
ATOM 2770 C CA D LYS A 1 76 ? 19.794 60.497 10.565 0.44 7.86 76 LYS A CA 1
ATOM 2771 C C B LYS A 1 76 ? 19.429 60.184 11.792 0.23 7.54 76 LYS A C 1
ATOM 2772 C C C LYS A 1 76 ? 19.195 60.082 11.772 0.33 7.65 76 LYS A C 1
ATOM 2773 C C D LYS A 1 76 ? 19.077 59.970 11.799 0.44 6.86 76 LYS A C 1
ATOM 2774 O O B LYS A 1 76 ? 19.612 60.786 12.856 0.23 7.65 76 LYS A O 1
ATOM 2775 O O C LYS A 1 76 ? 19.167 60.779 12.775 0.33 7.95 76 LYS A O 1
ATOM 2776 O O D LYS A 1 76 ? 19.182 60.574 12.866 0.44 7.64 76 LYS A O 1
ATOM 2831 N N B SER A 1 77 ? 18.625 59.123 11.685 0.23 7.38 77 SER A N 1
ATOM 2832 N N C SER A 1 77 ? 18.565 58.915 11.707 0.33 7.24 77 SER A N 1
ATOM 2833 N N D SER A 1 77 ? 18.335 58.876 11.686 0.44 6.89 77 SER A N 1
ATOM 2834 C CA B SER A 1 77 ? 17.961 58.549 12.858 0.23 7.18 77 SER A CA 1
ATOM 2835 C CA C SER A 1 77 ? 17.870 58.372 12.873 0.33 8.11 77 SER A CA 1
ATOM 2836 C CA D SER A 1 77 ? 17.673 58.280 12.842 0.44 6.81 77 SER A CA 1
ATOM 2837 C C B SER A 1 77 ? 17.691 57.080 12.620 0.23 6.92 77 SER A C 1
ATOM 2838 C C C SER A 1 77 ? 17.596 56.893 12.649 0.33 7.47 77 SER A C 1
ATOM 2839 C C D SER A 1 77 ? 17.453 56.783 12.610 0.44 6.53 77 SER A C 1
ATOM 2840 O O B SER A 1 77 ? 17.708 56.618 11.486 0.23 6.76 77 SER A O 1
ATOM 2841 O O C SER A 1 77 ? 17.668 56.400 11.522 0.33 7.36 77 SER A O 1
ATOM 2842 O O D SER A 1 77 ? 17.452 56.298 11.481 0.44 6.29 77 SER A O 1
ATOM 2864 N N B VAL A 1 78 ? 17.396 56.357 13.695 0.23 7.18 78 VAL A N 1
ATOM 2865 N N C VAL A 1 78 ? 17.265 56.195 13.731 0.33 7.84 78 VAL A N 1
ATOM 2866 N N D VAL A 1 78 ? 17.217 56.075 13.708 0.44 7.18 78 VAL A N 1
ATOM 2867 C CA B VAL A 1 78 ? 17.080 54.933 13.643 0.23 7.45 78 VAL A CA 1
ATOM 2868 C CA C VAL A 1 78 ? 16.913 54.785 13.677 0.33 7.86 78 VAL A CA 1
ATOM 2869 C CA D VAL A 1 78 ? 16.839 54.674 13.651 0.44 7.16 78 VAL A CA 1
ATOM 2870 C C B VAL A 1 78 ? 15.855 54.623 12.791 0.23 7.73 78 VAL A C 1
ATOM 2871 C C C VAL A 1 78 ? 15.729 54.543 12.755 0.33 8.22 78 VAL A C 1
ATOM 2872 C C D VAL A 1 78 ? 15.612 54.497 12.752 0.44 7.44 78 VAL A C 1
ATOM 2873 O O B VAL A 1 78 ? 15.895 53.681 11.996 0.23 7.73 78 VAL A O 1
ATOM 2874 O O C VAL A 1 78 ? 15.810 53.672 11.884 0.33 7.93 78 VAL A O 1
ATOM 2875 O O D VAL A 1 78 ? 15.579 53.591 11.911 0.44 6.85 78 VAL A O 1
ATOM 2912 N N B ASP A 1 79 ? 14.772 55.377 12.957 0.23 8.06 79 ASP A N 1
ATOM 2913 N N C ASP A 1 79 ? 14.633 55.274 12.944 0.33 8.68 79 ASP A N 1
ATOM 2914 N N D ASP A 1 79 ? 14.599 55.332 12.955 0.44 7.80 79 ASP A N 1
ATOM 2915 C CA B ASP A 1 79 ? 13.560 55.086 12.209 0.23 8.61 79 ASP A CA 1
ATOM 2916 C CA C ASP A 1 79 ? 13.469 55.010 12.125 0.33 8.95 79 ASP A CA 1
ATOM 2917 C CA D ASP A 1 79 ? 13.397 55.199 12.172 0.44 8.59 79 ASP A CA 1
ATOM 2918 C C B ASP A 1 79 ? 13.722 55.378 10.712 0.23 8.15 79 ASP A C 1
ATOM 2919 C C C ASP A 1 79 ? 13.704 55.369 10.663 0.33 8.35 79 ASP A C 1
ATOM 2920 C C D ASP A 1 79 ? 13.687 55.403 10.690 0.44 8.15 79 ASP A C 1
ATOM 2921 O O B ASP A 1 79 ? 13.140 54.693 9.870 0.23 8.19 79 ASP A O 1
ATOM 2922 O O C ASP A 1 79 ? 13.151 54.701 9.789 0.33 8.40 79 ASP A O 1
ATOM 2923 O O D ASP A 1 79 ? 13.173 54.671 9.838 0.44 8.05 79 ASP A O 1
ATOM 2948 N N . GLU A 1 80 ? 14.505 56.395 10.378 1.00 9.47 80 GLU A N 1
ATOM 2949 C CA . GLU A 1 80 ? 14.832 56.684 8.998 1.00 7.08 80 GLU A CA 1
ATOM 2950 C C . GLU A 1 80 ? 15.647 55.523 8.394 1.00 6.70 80 GLU A C 1
ATOM 2951 O O . GLU A 1 80 ? 15.473 55.158 7.237 1.00 7.19 80 GLU A O 1
ATOM 2965 N N . ALA A 1 81 ? 16.591 54.980 9.172 1.00 6.18 81 ALA A N 1
ATOM 2966 C CA . ALA A 1 81 ? 17.390 53.847 8.702 1.00 6.25 81 ALA A CA 1
ATOM 2967 C C . ALA A 1 81 ? 16.492 52.667 8.346 1.00 6.19 81 ALA A C 1
ATOM 2968 O O . ALA A 1 81 ? 16.668 52.037 7.300 1.00 6.53 81 ALA A O 1
ATOM 2975 N N A ILE A 1 82 ? 15.546 52.357 9.224 0.21 6.57 82 ILE A N 1
ATOM 2976 N N B ILE A 1 82 ? 15.551 52.340 9.234 0.42 6.75 82 ILE A N 1
ATOM 2977 N N C ILE A 1 82 ? 15.549 52.343 9.229 0.37 6.56 82 ILE A N 1
ATOM 2978 C CA A ILE A 1 82 ? 14.608 51.269 8.973 0.21 6.61 82 ILE A CA 1
ATOM 2979 C CA B ILE A 1 82 ? 14.626 51.239 8.962 0.42 6.64 82 ILE A CA 1
ATOM 2980 C CA C ILE A 1 82 ? 14.640 51.233 8.955 0.37 6.47 82 ILE A CA 1
ATOM 2981 C C A ILE A 1 82 ? 13.771 51.573 7.729 0.21 6.74 82 ILE A C 1
ATOM 2982 C C B ILE A 1 82 ? 13.856 51.516 7.673 0.42 6.40 82 ILE A C 1
ATOM 2983 C C C ILE A 1 82 ? 13.798 51.547 7.719 0.37 6.68 82 ILE A C 1
ATOM 2984 O O A ILE A 1 82 ? 13.565 50.706 6.876 0.21 6.70 82 ILE A O 1
ATOM 2985 O O B ILE A 1 82 ? 13.824 50.686 6.761 0.42 6.27 82 ILE A O 1
ATOM 2986 O O C ILE A 1 82 ? 13.588 50.693 6.853 0.37 6.60 82 ILE A O 1
ATOM 3032 N N A ALA A 1 83 ? 13.296 52.810 7.615 0.21 6.96 83 ALA A N 1
ATOM 3033 N N B ALA A 1 83 ? 13.248 52.700 7.588 0.42 6.89 83 ALA A N 1
ATOM 3034 N N C ALA A 1 83 ? 13.317 52.784 7.627 0.37 7.02 83 ALA A N 1
ATOM 3035 C CA A ALA A 1 83 ? 12.483 53.187 6.461 0.21 7.75 83 ALA A CA 1
ATOM 3036 C CA B ALA A 1 83 ? 12.450 53.023 6.408 0.42 7.03 83 ALA A CA 1
ATOM 3037 C CA C ALA A 1 83 ? 12.492 53.156 6.477 0.37 7.85 83 ALA A CA 1
ATOM 3038 C C A ALA A 1 83 ? 13.263 53.023 5.155 0.21 7.44 83 ALA A C 1
ATOM 3039 C C B ALA A 1 83 ? 13.294 52.912 5.144 0.42 6.79 83 ALA A C 1
ATOM 3040 C C C ALA A 1 83 ? 13.271 52.996 5.169 0.37 7.47 83 ALA A C 1
ATOM 3041 O O A ALA A 1 83 ? 12.718 52.582 4.148 0.21 7.76 83 ALA A O 1
ATOM 3042 O O B ALA A 1 83 ? 12.827 52.377 4.141 0.42 6.99 83 ALA A O 1
ATOM 3043 O O C ALA A 1 83 ? 12.734 52.545 4.164 0.37 7.85 83 ALA A O 1
ATOM 3062 N N . ALA A 1 84 ? 14.535 53.404 5.164 1.00 6.99 84 ALA A N 1
ATOM 3063 C CA . ALA A 1 84 ? 15.373 53.342 3.982 1.00 7.77 84 ALA A CA 1
ATOM 3064 C C . ALA A 1 84 ? 15.629 51.922 3.485 1.00 7.94 84 ALA A C 1
ATOM 3065 O O . ALA A 1 84 ? 16.012 51.739 2.338 1.00 9.47 84 ALA A O 1
ATOM 3074 N N A CYS A 1 85 ? 15.417 50.924 4.344 0.35 8.71 85 CYS A N 1
ATOM 3075 N N B CYS A 1 85 ? 15.477 50.916 4.346 0.65 8.20 85 CYS A N 1
ATOM 3076 C CA A CYS A 1 85 ? 15.581 49.529 3.934 0.35 9.69 85 CYS A CA 1
ATOM 3077 C CA B CYS A 1 85 ? 15.561 49.526 3.912 0.65 9.29 85 CYS A CA 1
ATOM 3078 C C A CYS A 1 85 ? 14.387 49.012 3.100 0.35 10.46 85 CYS A C 1
ATOM 3079 C C B CYS A 1 85 ? 14.428 49.091 3.008 0.65 10.65 85 CYS A C 1
ATOM 3080 O O A CYS A 1 85 ? 14.470 47.963 2.446 0.35 10.59 85 CYS A O 1
ATOM 3081 O O B CYS A 1 85 ? 14.606 48.169 2.219 0.65 11.88 85 CYS A O 1
ATOM 3096 N N . GLY A 1 86 ? 13.278 49.735 3.132 1.00 11.86 86 GLY A N 1
ATOM 3097 C CA . GLY A 1 86 ? 12.120 49.329 2.405 1.00 12.48 86 GLY A CA 1
ATOM 3098 C C . GLY A 1 86 ? 11.518 48.029 2.903 1.00 11.92 86 GLY A C 1
ATOM 3099 O O . GLY A 1 86 ? 11.802 47.554 3.997 1.00 12.30 86 GLY A O 1
ATOM 3104 N N B ASP A 1 87 ? 10.683 47.478 2.030 0.54 12.02 87 ASP A N 1
ATOM 3105 N N D ASP A 1 87 ? 10.564 47.515 2.140 0.46 12.89 87 ASP A N 1
ATOM 3106 C CA B ASP A 1 87 ? 9.989 46.213 2.209 0.54 12.94 87 ASP A CA 1
ATOM 3107 C CA D ASP A 1 87 ? 9.795 46.377 2.612 0.46 13.96 87 ASP A CA 1
ATOM 3108 C C B ASP A 1 87 ? 10.947 45.083 1.872 0.54 12.61 87 ASP A C 1
ATOM 3109 C C D ASP A 1 87 ? 10.530 45.130 2.257 0.46 13.78 87 ASP A C 1
ATOM 3110 O O B ASP A 1 87 ? 11.115 44.740 0.704 0.54 13.22 87 ASP A O 1
ATOM 3111 O O D ASP A 1 87 ? 10.284 44.517 1.223 0.46 15.15 87 ASP A O 1
ATOM 3128 N N B VAL A 1 88 ? 11.592 44.535 2.904 0.54 11.40 88 VAL A N 1
ATOM 3129 N N D VAL A 1 88 ? 11.513 44.823 3.084 0.46 12.28 88 VAL A N 1
ATOM 3130 C CA B VAL A 1 88 ? 12.516 43.404 2.762 0.54 11.24 88 VAL A CA 1
ATOM 3131 C CA D VAL A 1 88 ? 12.308 43.630 2.913 0.46 11.90 88 VAL A CA 1
ATOM 3132 C C B VAL A 1 88 ? 12.260 42.367 3.828 0.54 10.87 88 VAL A C 1
ATOM 3133 C C D VAL A 1 88 ? 12.079 42.716 4.101 0.46 11.15 88 VAL A C 1
ATOM 3134 O O B VAL A 1 88 ? 11.690 42.673 4.867 0.54 10.64 88 VAL A O 1
ATOM 3135 O O D VAL A 1 88 ? 11.682 43.142 5.194 0.46 11.49 88 VAL A O 1
ATOM 3160 N N B PRO A 1 89 ? 12.677 41.122 3.562 0.54 11.35 89 PRO A N 1
ATOM 3161 N N D PRO A 1 89 ? 12.339 41.424 3.899 0.46 10.47 89 PRO A N 1
ATOM 3162 C CA B PRO A 1 89 ? 12.421 40.080 4.564 0.54 11.97 89 PRO A CA 1
ATOM 3163 C CA D PRO A 1 89 ? 12.097 40.463 4.973 0.46 10.44 89 PRO A CA 1
ATOM 3164 C C B PRO A 1 89 ? 13.168 40.262 5.893 0.54 10.77 89 PRO A C 1
ATOM 3165 C C D PRO A 1 89 ? 13.038 40.603 6.149 0.46 9.94 89 PRO A C 1
ATOM 3166 O O B PRO A 1 89 ? 12.698 39.826 6.923 0.54 11.09 89 PRO A O 1
ATOM 3167 O O D PRO A 1 89 ? 12.624 40.348 7.291 0.46 9.82 89 PRO A O 1
ATOM 3188 N N . GLU A 1 90 ? 14.309 40.927 5.888 1.00 10.52 90 GLU A N 1
ATOM 3189 C CA . GLU A 1 90 ? 15.254 40.943 7.018 1.00 8.29 90 GLU A CA 1
ATOM 3190 C C . GLU A 1 90 ? 16.260 42.063 6.831 1.00 7.49 90 GLU A C 1
ATOM 3191 O O . GLU A 1 90 ? 16.945 42.155 5.807 1.00 8.53 90 GLU A O 1
ATOM 3204 N N A ILE A 1 91 ? 16.339 42.916 7.847 0.39 7.06 91 ILE A N 1
ATOM 3205 N N C ILE A 1 91 ? 16.350 42.894 7.864 0.30 6.95 91 ILE A N 1
ATOM 3206 N N D ILE A 1 91 ? 16.374 42.881 7.869 0.31 6.88 91 ILE A N 1
ATOM 3207 C CA A ILE A 1 91 ? 17.320 43.990 7.905 0.39 6.36 91 ILE A CA 1
ATOM 3208 C CA C ILE A 1 91 ? 17.304 43.991 7.962 0.30 6.24 91 ILE A CA 1
ATOM 3209 C CA D ILE A 1 91 ? 17.307 43.999 7.928 0.31 6.35 91 ILE A CA 1
ATOM 3210 C C A ILE A 1 91 ? 18.463 43.524 8.818 0.39 5.94 91 ILE A C 1
ATOM 3211 C C C ILE A 1 91 ? 18.467 43.503 8.824 0.30 5.78 91 ILE A C 1
ATOM 3212 C C D ILE A 1 91 ? 18.471 43.623 8.853 0.31 5.95 91 ILE A C 1
ATOM 3213 O O A ILE A 1 91 ? 18.208 43.033 9.921 0.39 5.95 91 ILE A O 1
ATOM 3214 O O C ILE A 1 91 ? 18.229 42.956 9.900 0.30 5.92 91 ILE A O 1
ATOM 3215 O O D ILE A 1 91 ? 18.244 43.316 10.017 0.31 5.97 91 ILE A O 1
ATOM 3261 N N . MET A 1 92 ? 19.698 43.688 8.356 1.00 5.27 92 MET A N 1
ATOM 3262 C CA . MET A 1 92 ? 20.874 43.292 9.149 1.00 5.00 92 MET A CA 1
ATOM 3263 C C . MET A 1 92 ? 21.549 44.541 9.721 1.00 5.05 92 MET A C 1
ATOM 3264 O O . MET A 1 92 ? 22.045 45.368 8.986 1.00 6.91 92 MET A O 1
ATOM 3280 N N A VAL A 1 93 ? 21.591 44.619 11.043 0.28 5.02 93 VAL A N 1
ATOM 3281 N N B VAL A 1 93 ? 21.596 44.616 11.040 0.51 4.96 93 VAL A N 1
ATOM 3282 N N D VAL A 1 93 ? 21.623 44.595 11.041 0.21 4.83 93 VAL A N 1
ATOM 3283 C CA A VAL A 1 93 ? 22.285 45.694 11.738 0.28 4.76 93 VAL A CA 1
ATOM 3284 C CA B VAL A 1 93 ? 22.297 45.689 11.725 0.51 4.53 93 VAL A CA 1
ATOM 3285 C CA D VAL A 1 93 ? 22.382 45.620 11.736 0.21 4.79 93 VAL A CA 1
ATOM 3286 C C A VAL A 1 93 ? 23.667 45.185 12.097 0.28 4.88 93 VAL A C 1
ATOM 3287 C C B VAL A 1 93 ? 23.684 45.177 12.047 0.51 4.65 93 VAL A C 1
ATOM 3288 C C D VAL A 1 93 ? 23.796 45.103 11.990 0.21 4.24 93 VAL A C 1
ATOM 3289 O O A VAL A 1 93 ? 23.797 44.232 12.874 0.28 4.90 93 VAL A O 1
ATOM 3290 O O B VAL A 1 93 ? 23.828 44.143 12.709 0.51 4.72 93 VAL A O 1
ATOM 3291 O O D VAL A 1 93 ? 23.989 44.056 12.623 0.21 4.53 93 VAL A O 1
ATOM 3328 N N A ILE A 1 94 ? 24.688 45.828 11.522 0.28 5.04 94 ILE A N 1
ATOM 3329 N N B ILE A 1 94 ? 24.692 45.893 11.540 0.51 4.49 94 ILE A N 1
ATOM 3330 N N D ILE A 1 94 ? 24.779 45.838 11.474 0.21 3.95 94 ILE A N 1
ATOM 3331 C CA A ILE A 1 94 ? 26.056 45.332 11.565 0.28 5.09 94 ILE A CA 1
ATOM 3332 C CA B ILE A 1 94 ? 26.055 45.405 11.514 0.51 4.44 94 ILE A CA 1
ATOM 3333 C CA D ILE A 1 94 ? 26.173 45.408 11.509 0.21 4.19 94 ILE A CA 1
ATOM 3334 C C A ILE A 1 94 ? 26.991 46.176 12.459 0.28 5.10 94 ILE A C 1
ATOM 3335 C C B ILE A 1 94 ? 26.994 46.252 12.380 0.51 4.89 94 ILE A C 1
ATOM 3336 C C D ILE A 1 94 ? 27.047 46.342 12.359 0.21 4.47 94 ILE A C 1
ATOM 3337 O O A ILE A 1 94 ? 28.206 46.032 12.426 0.28 4.61 94 ILE A O 1
ATOM 3338 O O B ILE A 1 94 ? 28.209 46.173 12.241 0.51 5.22 94 ILE A O 1
ATOM 3339 O O D ILE A 1 94 ? 28.265 46.471 12.153 0.21 4.94 94 ILE A O 1
ATOM 3385 N N . GLY A 1 95 ? 26.407 47.007 13.314 1.00 5.15 95 GLY A N 1
ATOM 3386 C CA . GLY A 1 95 ? 27.146 47.676 14.365 1.00 5.05 95 GLY A CA 1
ATOM 3387 C C . GLY A 1 95 ? 27.458 49.125 14.061 1.00 4.98 95 GLY A C 1
ATOM 3388 O O . GLY A 1 95 ? 26.944 49.697 13.104 1.00 5.67 95 GLY A O 1
ATOM 3394 N N . GLY A 1 96 ? 28.288 49.756 14.884 1.00 5.27 96 GLY A N 1
ATOM 3395 C CA . GLY A 1 96 ? 29.057 49.217 15.981 1.00 5.15 96 GLY A CA 1
ATOM 3396 C C . GLY A 1 96 ? 28.329 49.249 17.304 1.00 5.24 96 GLY A C 1
ATOM 3397 O O . GLY A 1 96 ? 27.129 49.070 17.361 1.00 5.31 96 GLY A O 1
ATOM 3401 N N . GLY A 1 97 ? 29.091 49.423 18.386 1.00 5.73 97 GLY A N 1
ATOM 3402 C CA . GLY A 1 97 ? 28.491 49.306 19.724 1.00 6.18 97 GLY A CA 1
ATOM 3403 C C . GLY A 1 97 ? 27.309 50.227 19.922 1.00 5.80 97 GLY A C 1
ATOM 3404 O O . GLY A 1 97 ? 26.275 49.809 20.444 1.00 6.79 97 GLY A O 1
ATOM 3408 N N A ARG A 1 98 ? 27.462 51.489 19.526 0.29 5.76 98 ARG A N 1
ATOM 3409 N N B ARG A 1 98 ? 27.467 51.487 19.526 0.24 6.08 98 ARG A N 1
ATOM 3410 N N D ARG A 1 98 ? 27.435 51.498 19.530 0.47 6.18 98 ARG A N 1
ATOM 3411 C CA A ARG A 1 98 ? 26.421 52.484 19.715 0.29 5.98 98 ARG A CA 1
ATOM 3412 C CA B ARG A 1 98 ? 26.435 52.484 19.738 0.24 6.41 98 ARG A CA 1
ATOM 3413 C CA D ARG A 1 98 ? 26.338 52.420 19.772 0.47 6.65 98 ARG A CA 1
ATOM 3414 C C A ARG A 1 98 ? 25.168 52.122 18.932 0.29 5.63 98 ARG A C 1
ATOM 3415 C C B ARG A 1 98 ? 25.184 52.181 18.936 0.24 6.00 98 ARG A C 1
ATOM 3416 C C D ARG A 1 98 ? 25.116 52.046 18.958 0.47 5.50 98 ARG A C 1
ATOM 3417 O O A ARG A 1 98 ? 24.045 52.301 19.428 0.29 6.14 98 ARG A O 1
ATOM 3418 O O B ARG A 1 98 ? 24.078 52.461 19.396 0.24 6.15 98 ARG A O 1
ATOM 3419 O O D ARG A 1 98 ? 23.977 52.084 19.461 0.47 5.79 98 ARG A O 1
ATOM 3480 N N A VAL A 1 99 ? 25.354 51.651 17.706 0.29 5.78 99 VAL A N 1
ATOM 3481 N N B VAL A 1 99 ? 25.359 51.634 17.741 0.24 5.83 99 VAL A N 1
ATOM 3482 N N D VAL A 1 99 ? 25.314 51.683 17.705 0.47 5.57 99 VAL A N 1
ATOM 3483 C CA A VAL A 1 99 ? 24.248 51.235 16.870 0.29 5.59 99 VAL A CA 1
ATOM 3484 C CA B VAL A 1 99 ? 24.240 51.260 16.902 0.24 5.60 99 VAL A CA 1
ATOM 3485 C CA D VAL A 1 99 ? 24.200 51.252 16.889 0.47 5.50 99 VAL A CA 1
ATOM 3486 C C A VAL A 1 99 ? 23.574 49.986 17.430 0.29 5.20 99 VAL A C 1
ATOM 3487 C C B VAL A 1 99 ? 23.573 49.984 17.424 0.24 5.38 99 VAL A C 1
ATOM 3488 C C D VAL A 1 99 ? 23.556 49.946 17.395 0.47 5.42 99 VAL A C 1
ATOM 3489 O O A VAL A 1 99 ? 22.334 49.935 17.527 0.29 5.58 99 VAL A O 1
ATOM 3490 O O B VAL A 1 99 ? 22.338 49.909 17.481 0.24 5.73 99 VAL A O 1
ATOM 3491 O O D VAL A 1 99 ? 22.327 49.791 17.371 0.47 5.88 99 VAL A O 1
ATOM 3528 N N . TYR A 1 100 ? 24.370 48.990 17.825 1.00 5.10 100 TYR A N 1
ATOM 3529 C CA . TYR A 1 100 ? 23.779 47.774 18.372 1.00 5.49 100 TYR A CA 1
ATOM 3530 C C . TYR A 1 100 ? 22.871 48.075 19.562 1.00 5.41 100 TYR A C 1
ATOM 3531 O O . TYR A 1 100 ? 21.805 47.495 19.708 1.00 6.11 100 TYR A O 1
ATOM 3551 N N . GLU A 1 101 ? 23.295 49.005 20.432 1.00 6.03 101 GLU A N 1
ATOM 3552 C CA . GLU A 1 101 ? 22.471 49.345 21.604 1.00 6.98 101 GLU A CA 1
ATOM 3553 C C . GLU A 1 101 ? 21.096 49.822 21.185 1.00 7.70 101 GLU A C 1
ATOM 3554 O O . GLU A 1 101 ? 20.081 49.503 21.807 1.00 8.68 101 GLU A O 1
ATOM 3584 N N . GLN A 1 102 ? 21.038 50.647 20.151 1.00 7.38 102 GLN A N 1
ATOM 3585 C CA . GLN A 1 102 ? 19.781 51.255 19.750 1.00 8.01 102 GLN A CA 1
ATOM 3586 C C . GLN A 1 102 ? 18.858 50.291 19.034 1.00 8.00 102 GLN A C 1
ATOM 3587 O O . GLN A 1 102 ? 17.653 50.401 19.125 1.00 9.96 102 GLN A O 1
ATOM 3612 N N B PHE A 1 103 ? 19.432 49.335 18.292 0.45 7.01 103 PHE A N 1
ATOM 3613 N N D PHE A 1 103 ? 19.437 49.318 18.310 0.55 6.60 103 PHE A N 1
ATOM 3614 C CA B PHE A 1 103 ? 18.584 48.406 17.541 0.45 7.18 103 PHE A CA 1
ATOM 3615 C CA D PHE A 1 103 ? 18.615 48.348 17.578 0.55 6.80 103 PHE A CA 1
ATOM 3616 C C B PHE A 1 103 ? 18.183 47.173 18.336 0.45 6.89 103 PHE A C 1
ATOM 3617 C C D PHE A 1 103 ? 18.305 47.082 18.371 0.55 6.45 103 PHE A C 1
ATOM 3618 O O B PHE A 1 103 ? 17.183 46.529 17.996 0.45 6.68 103 PHE A O 1
ATOM 3619 O O D PHE A 1 103 ? 17.364 46.355 18.006 0.55 7.08 103 PHE A O 1
ATOM 3652 N N B LEU A 1 104 ? 18.931 46.829 19.380 0.45 6.47 104 LEU A N 1
ATOM 3653 N N D LEU A 1 104 ? 19.054 46.786 19.421 0.55 6.44 104 LEU A N 1
ATOM 3654 C CA B LEU A 1 104 ? 18.627 45.645 20.171 0.45 6.81 104 LEU A CA 1
ATOM 3655 C CA D LEU A 1 104 ? 18.787 45.612 20.220 0.55 7.24 104 LEU A CA 1
ATOM 3656 C C B LEU A 1 104 ? 17.153 45.560 20.618 0.45 6.66 104 LEU A C 1
ATOM 3657 C C D LEU A 1 104 ? 17.319 45.435 20.612 0.55 6.71 104 LEU A C 1
ATOM 3658 O O B LEU A 1 104 ? 16.545 44.505 20.449 0.45 6.80 104 LEU A O 1
ATOM 3659 O O D LEU A 1 104 ? 16.777 44.334 20.423 0.55 7.01 104 LEU A O 1
ATOM 3690 N N B PRO A 1 105 ? 16.550 46.660 21.134 0.45 7.19 105 PRO A N 1
ATOM 3691 N N D PRO A 1 105 ? 16.662 46.483 21.167 0.55 7.61 105 PRO A N 1
ATOM 3692 C CA B PRO A 1 105 ? 15.150 46.563 21.578 0.45 7.50 105 PRO A CA 1
ATOM 3693 C CA D PRO A 1 105 ? 15.271 46.263 21.592 0.55 7.84 105 PRO A CA 1
ATOM 3694 C C B PRO A 1 105 ? 14.217 46.217 20.452 0.45 8.00 105 PRO A C 1
ATOM 3695 C C D PRO A 1 105 ? 14.316 45.920 20.461 0.55 7.71 105 PRO A C 1
ATOM 3696 O O B PRO A 1 105 ? 13.131 45.691 20.715 0.45 8.82 105 PRO A O 1
ATOM 3697 O O D PRO A 1 105 ? 13.340 45.218 20.733 0.55 8.33 105 PRO A O 1
ATOM 3718 N N B LYS A 1 106 ? 14.618 46.505 19.227 0.45 8.89 106 LYS A N 1
ATOM 3719 N N D LYS A 1 106 ? 14.566 46.359 19.237 0.55 7.73 106 LYS A N 1
ATOM 3720 C CA B LYS A 1 106 ? 13.774 46.331 18.067 0.45 10.41 106 LYS A CA 1
ATOM 3721 C CA D LYS A 1 106 ? 13.739 45.993 18.094 0.55 8.64 106 LYS A CA 1
ATOM 3722 C C B LYS A 1 106 ? 14.069 45.066 17.307 0.45 8.76 106 LYS A C 1
ATOM 3723 C C D LYS A 1 106 ? 14.096 44.631 17.490 0.55 7.79 106 LYS A C 1
ATOM 3724 O O B LYS A 1 106 ? 13.368 44.737 16.368 0.45 9.47 106 LYS A O 1
ATOM 3725 O O D LYS A 1 106 ? 13.334 44.064 16.711 0.55 8.38 106 LYS A O 1
ATOM 3762 N N B ALA A 1 107 ? 15.109 44.360 17.713 0.45 7.58 107 ALA A N 1
ATOM 3763 N N D ALA A 1 107 ? 15.253 44.102 17.826 0.55 7.69 107 ALA A N 1
ATOM 3764 C CA B ALA A 1 107 ? 15.569 43.169 17.007 0.45 7.36 107 ALA A CA 1
ATOM 3765 C CA D ALA A 1 107 ? 15.756 42.916 17.153 0.55 7.77 107 ALA A CA 1
ATOM 3766 C C B ALA A 1 107 ? 14.840 41.908 17.445 0.45 7.02 107 ALA A C 1
ATOM 3767 C C D ALA A 1 107 ? 14.953 41.669 17.507 0.55 7.49 107 ALA A C 1
ATOM 3768 O O B ALA A 1 107 ? 14.433 41.791 18.605 0.45 7.61 107 ALA A O 1
ATOM 3769 O O D ALA A 1 107 ? 14.645 41.419 18.673 0.55 8.15 107 ALA A O 1
ATOM 3782 N N B GLN A 1 108 ? 14.748 40.955 16.518 0.45 7.89 108 GLN A N 1
ATOM 3783 N N D GLN A 1 108 ? 14.692 40.857 16.496 0.55 7.80 108 GLN A N 1
ATOM 3784 C CA B GLN A 1 108 ? 14.148 39.650 16.763 0.45 7.91 108 GLN A CA 1
ATOM 3785 C CA D GLN A 1 108 ? 14.073 39.550 16.680 0.55 7.87 108 GLN A CA 1
ATOM 3786 C C B GLN A 1 108 ? 15.147 38.500 16.693 0.45 7.41 108 GLN A C 1
ATOM 3787 C C D GLN A 1 108 ? 15.090 38.424 16.678 0.55 6.85 108 GLN A C 1
ATOM 3788 O O B GLN A 1 108 ? 14.863 37.398 17.197 0.45 8.16 108 GLN A O 1
ATOM 3789 O O D GLN A 1 108 ? 14.758 37.280 17.055 0.55 7.30 108 GLN A O 1
ATOM 3816 N N B LYS A 1 109 ? 16.287 38.722 16.043 0.45 7.05 109 LYS A N 1
ATOM 3817 N N D LYS A 1 109 ? 16.314 38.708 16.243 0.55 6.03 109 LYS A N 1
ATOM 3818 C CA B LYS A 1 109 ? 17.321 37.695 15.928 0.45 7.66 109 LYS A CA 1
ATOM 3819 C CA D LYS A 1 109 ? 17.268 37.642 15.943 0.55 5.80 109 LYS A CA 1
ATOM 3820 C C B LYS A 1 109 ? 18.668 38.288 16.204 0.45 6.67 109 LYS A C 1
ATOM 3821 C C D LYS A 1 109 ? 18.665 38.217 16.089 0.55 5.74 109 LYS A C 1
ATOM 3822 O O B LYS A 1 109 ? 18.914 39.469 15.927 0.45 6.60 109 LYS A O 1
ATOM 3823 O O D LYS A 1 109 ? 18.924 39.351 15.667 0.55 5.29 109 LYS A O 1
ATOM 3860 N N B LEU A 1 110 ? 19.545 37.433 16.727 0.45 6.33 110 LEU A N 1
ATOM 3861 N N D LEU A 1 110 ? 19.570 37.420 16.687 0.55 5.91 110 LEU A N 1
ATOM 3862 C CA B LEU A 1 110 ? 20.956 37.725 16.841 0.45 6.17 110 LEU A CA 1
ATOM 3863 C CA D LEU A 1 110 ? 20.984 37.780 16.857 0.55 6.32 110 LEU A CA 1
ATOM 3864 C C B LEU A 1 110 ? 21.729 36.636 16.099 0.45 5.68 110 LEU A C 1
ATOM 3865 C C D LEU A 1 110 ? 21.853 36.690 16.252 0.55 6.54 110 LEU A C 1
ATOM 3866 O O B LEU A 1 110 ? 21.410 35.456 16.198 0.45 5.83 110 LEU A O 1
ATOM 3867 O O D LEU A 1 110 ? 21.696 35.507 16.591 0.55 7.23 110 LEU A O 1
ATOM 3898 N N B TYR A 1 111 ? 22.765 37.067 15.392 0.45 5.02 111 TYR A N 1
ATOM 3899 N N D TYR A 1 111 ? 22.761 37.107 15.375 0.55 5.87 111 TYR A N 1
ATOM 3900 C CA B TYR A 1 111 ? 23.742 36.179 14.799 0.45 5.27 111 TYR A CA 1
ATOM 3901 C CA D TYR A 1 111 ? 23.766 36.234 14.796 0.55 5.26 111 TYR A CA 1
ATOM 3902 C C B TYR A 1 111 ? 25.045 36.575 15.496 0.45 5.16 111 TYR A C 1
ATOM 3903 C C D TYR A 1 111 ? 25.102 36.568 15.472 0.55 5.16 111 TYR A C 1
ATOM 3904 O O B TYR A 1 111 ? 25.575 37.651 15.220 0.45 5.07 111 TYR A O 1
ATOM 3905 O O D TYR A 1 111 ? 25.733 37.581 15.132 0.55 5.69 111 TYR A O 1
ATOM 3940 N N . LEU A 1 112 ? 25.511 35.757 16.443 1.00 5.35 112 LEU A N 1
ATOM 3941 C CA . LEU A 1 112 ? 26.675 36.088 17.239 1.00 5.22 112 LEU A CA 1
ATOM 3942 C C . LEU A 1 112 ? 27.772 35.078 17.000 1.00 5.67 112 LEU A C 1
ATOM 3943 O O . LEU A 1 112 ? 27.538 33.884 17.112 1.00 7.77 112 LEU A O 1
ATOM 3960 N N A THR A 1 113 ? 28.970 35.575 16.721 0.20 5.37 113 THR A N 1
ATOM 3961 N N B THR A 1 113 ? 28.969 35.564 16.717 0.30 5.10 113 THR A N 1
ATOM 3962 N N C THR A 1 113 ? 28.963 35.550 16.697 0.34 4.71 113 THR A N 1
ATOM 3963 N N D THR A 1 113 ? 28.971 35.570 16.720 0.16 5.44 113 THR A N 1
ATOM 3964 C CA A THR A 1 113 ? 30.175 34.749 16.707 0.20 5.44 113 THR A CA 1
ATOM 3965 C CA B THR A 1 113 ? 30.148 34.703 16.657 0.30 5.26 113 THR A CA 1
ATOM 3966 C CA C THR A 1 113 ? 30.121 34.674 16.726 0.34 4.51 113 THR A CA 1
ATOM 3967 C CA D THR A 1 113 ? 30.161 34.725 16.672 0.16 5.61 113 THR A CA 1
ATOM 3968 C C A THR A 1 113 ? 30.934 34.934 18.024 0.20 5.59 113 THR A C 1
ATOM 3969 C C B THR A 1 113 ? 30.981 34.913 17.916 0.30 5.78 113 THR A C 1
ATOM 3970 C C C THR A 1 113 ? 30.792 34.887 18.077 0.34 4.37 113 THR A C 1
ATOM 3971 C C D THR A 1 113 ? 30.956 34.899 17.963 0.16 5.87 113 THR A C 1
ATOM 3972 O O A THR A 1 113 ? 31.387 36.042 18.354 0.20 5.81 113 THR A O 1
ATOM 3973 O O B THR A 1 113 ? 31.578 35.971 18.103 0.30 6.11 113 THR A O 1
ATOM 3974 O O C THR A 1 113 ? 31.014 36.029 18.493 0.34 4.39 113 THR A O 1
ATOM 3975 O O D THR A 1 113 ? 31.487 35.973 18.232 0.16 6.08 113 THR A O 1
ATOM 4016 N N A HIS A 1 114 ? 31.091 33.837 18.759 0.20 5.55 114 HIS A N 1
ATOM 4017 N N B HIS A 1 114 ? 31.027 33.886 18.762 0.30 6.08 114 HIS A N 1
ATOM 4018 N N C HIS A 1 114 ? 31.094 33.789 18.751 0.34 4.61 114 HIS A N 1
ATOM 4019 N N D HIS A 1 114 ? 31.035 33.832 18.751 0.16 5.97 114 HIS A N 1
ATOM 4020 C CA A HIS A 1 114 ? 31.794 33.872 20.035 0.20 5.33 114 HIS A CA 1
ATOM 4021 C CA B HIS A 1 114 ? 31.804 33.962 19.996 0.30 5.26 114 HIS A CA 1
ATOM 4022 C CA C HIS A 1 114 ? 31.792 33.840 20.021 0.34 4.77 114 HIS A CA 1
ATOM 4023 C CA D HIS A 1 114 ? 31.796 33.847 19.995 0.16 5.62 114 HIS A CA 1
ATOM 4024 C C A HIS A 1 114 ? 33.232 33.421 19.816 0.20 5.38 114 HIS A C 1
ATOM 4025 C C B HIS A 1 114 ? 33.205 33.471 19.710 0.30 5.14 114 HIS A C 1
ATOM 4026 C C C HIS A 1 114 ? 33.238 33.423 19.755 0.34 5.03 114 HIS A C 1
ATOM 4027 C C D HIS A 1 114 ? 33.227 33.446 19.690 0.16 5.60 114 HIS A C 1
ATOM 4028 O O A HIS A 1 114 ? 33.489 32.226 19.637 0.20 5.78 114 HIS A O 1
ATOM 4029 O O B HIS A 1 114 ? 33.396 32.325 19.317 0.30 4.70 114 HIS A O 1
ATOM 4030 O O C HIS A 1 114 ? 33.504 32.259 19.437 0.34 5.60 114 HIS A O 1
ATOM 4031 O O D HIS A 1 114 ? 33.480 32.313 19.286 0.16 5.83 114 HIS A O 1
ATOM 4084 N N . ILE A 1 115 ? 34.151 34.387 19.846 1.00 5.46 115 ILE A N 1
ATOM 4085 C CA . ILE A 1 115 ? 35.542 34.140 19.521 1.00 5.85 115 ILE A CA 1
ATOM 4086 C C . ILE A 1 115 ? 36.328 33.924 20.803 1.00 5.71 115 ILE A C 1
ATOM 4087 O O . ILE A 1 115 ? 36.263 34.752 21.723 1.00 6.10 115 ILE A O 1
ATOM 4119 N N B ASP A 1 116 ? 37.086 32.820 20.868 0.36 5.93 116 ASP A N 1
ATOM 4120 N N D ASP A 1 116 ? 37.111 32.826 20.850 0.64 5.67 116 ASP A N 1
ATOM 4121 C CA B ASP A 1 116 ? 37.903 32.547 22.039 0.36 6.42 116 ASP A CA 1
ATOM 4122 C CA D ASP A 1 116 ? 37.972 32.545 21.987 0.64 5.95 116 ASP A CA 1
ATOM 4123 C C B ASP A 1 116 ? 39.214 33.337 21.965 0.36 6.61 116 ASP A C 1
ATOM 4124 C C D ASP A 1 116 ? 39.281 33.310 21.864 0.64 6.26 116 ASP A C 1
ATOM 4125 O O B ASP A 1 116 ? 40.291 32.763 21.877 0.36 6.70 116 ASP A O 1
ATOM 4126 O O D ASP A 1 116 ? 40.305 32.780 21.422 0.64 6.66 116 ASP A O 1
ATOM 4143 N N B ALA A 1 117 ? 39.102 34.661 22.079 0.36 6.72 117 ALA A N 1
ATOM 4144 N N D ALA A 1 117 ? 39.200 34.598 22.204 0.64 6.76 117 ALA A N 1
ATOM 4145 C CA B ALA A 1 117 ? 40.235 35.580 22.002 0.36 7.35 117 ALA A CA 1
ATOM 4146 C CA D ALA A 1 117 ? 40.343 35.518 22.135 0.64 8.21 117 ALA A CA 1
ATOM 4147 C C B ALA A 1 117 ? 40.152 36.542 23.161 0.36 7.85 117 ALA A C 1
ATOM 4148 C C D ALA A 1 117 ? 40.154 36.563 23.203 0.64 7.43 117 ALA A C 1
ATOM 4149 O O B ALA A 1 117 ? 39.048 36.892 23.586 0.36 8.29 117 ALA A O 1
ATOM 4150 O O D ALA A 1 117 ? 39.059 37.124 23.363 0.64 7.50 117 ALA A O 1
ATOM 4163 N N B GLU A 1 118 ? 41.311 36.970 23.652 0.36 8.02 118 GLU A N 1
ATOM 4164 N N D GLU A 1 118 ? 41.233 36.837 23.931 0.64 7.99 118 GLU A N 1
ATOM 4165 C CA B GLU A 1 118 ? 41.421 38.042 24.618 0.36 9.46 118 GLU A CA 1
ATOM 4166 C CA D GLU A 1 118 ? 41.234 37.910 24.887 0.64 9.19 118 GLU A CA 1
ATOM 4167 C C B GLU A 1 118 ? 42.048 39.228 23.892 0.36 8.85 118 GLU A C 1
ATOM 4168 C C D GLU A 1 118 ? 41.902 39.111 24.285 0.64 9.57 118 GLU A C 1
ATOM 4169 O O B GLU A 1 118 ? 43.199 39.174 23.417 0.36 8.49 118 GLU A O 1
ATOM 4170 O O D GLU A 1 118 ? 43.082 39.091 23.920 0.64 10.64 118 GLU A O 1
ATOM 4193 N N B VAL A 1 119 ? 41.280 40.296 23.784 0.36 10.02 119 VAL A N 1
ATOM 4194 N N D VAL A 1 119 ? 41.124 40.160 24.212 0.64 10.33 119 VAL A N 1
ATOM 4195 C CA B VAL A 1 119 ? 41.775 41.509 23.173 0.36 11.20 119 VAL A CA 1
ATOM 4196 C CA D VAL A 1 119 ? 41.604 41.359 23.591 0.64 12.23 119 VAL A CA 1
ATOM 4197 C C B VAL A 1 119 ? 41.266 42.668 23.970 0.36 10.77 119 VAL A C 1
ATOM 4198 C C D VAL A 1 119 ? 41.122 42.559 24.350 0.64 9.85 119 VAL A C 1
ATOM 4199 O O B VAL A 1 119 ? 40.087 42.750 24.278 0.36 10.30 119 VAL A O 1
ATOM 4200 O O D VAL A 1 119 ? 40.010 42.663 24.867 0.64 10.68 119 VAL A O 1
ATOM 4225 N N B GLU A 1 120 ? 42.164 43.583 24.301 0.36 10.96 120 GLU A N 1
ATOM 4226 N N D GLU A 1 120 ? 42.040 43.494 24.433 0.64 9.73 120 GLU A N 1
ATOM 4227 C CA B GLU A 1 120 ? 41.758 44.844 24.919 0.36 10.48 120 GLU A CA 1
ATOM 4228 C CA D GLU A 1 120 ? 41.684 44.801 24.929 0.64 9.73 120 GLU A CA 1
ATOM 4229 C C B GLU A 1 120 ? 40.818 45.583 23.947 0.36 9.73 120 GLU A C 1
ATOM 4230 C C D GLU A 1 120 ? 40.668 45.352 23.933 0.64 9.47 120 GLU A C 1
ATOM 4231 O O B GLU A 1 120 ? 41.067 45.703 22.740 0.36 8.90 120 GLU A O 1
ATOM 4232 O O D GLU A 1 120 ? 40.794 45.213 22.724 0.64 10.08 120 GLU A O 1
ATOM 4255 N N . GLY A 1 121 ? 39.715 46.072 24.478 1.00 9.15 121 GLY A N 1
ATOM 4256 C CA . GLY A 1 121 ? 38.711 46.733 23.658 1.00 9.33 121 GLY A CA 1
ATOM 4257 C C . GLY A 1 121 ? 38.375 48.103 24.148 1.00 7.20 121 GLY A C 1
ATOM 4258 O O . GLY A 1 121 ? 38.633 48.465 25.289 1.00 8.16 121 GLY A O 1
ATOM 4263 N N . ASP A 1 122 ? 37.759 48.850 23.250 1.00 6.56 122 ASP A N 1
ATOM 4264 C CA . ASP A 1 122 ? 37.156 50.109 23.579 1.00 6.48 122 ASP A CA 1
ATOM 4265 C C . ASP A 1 122 ? 35.688 50.165 23.157 1.00 6.26 122 ASP A C 1
ATOM 4266 O O . ASP A 1 122 ? 35.058 51.225 23.268 1.00 6.66 122 ASP A O 1
ATOM 4275 N N A THR A 1 123 ? 35.145 49.037 22.706 0.73 5.81 123 THR A N 1
ATOM 4276 N N D THR A 1 123 ? 35.156 49.025 22.710 0.27 5.87 123 THR A N 1
ATOM 4277 C CA A THR A 1 123 ? 33.778 48.927 22.242 0.73 5.53 123 THR A CA 1
ATOM 4278 C CA D THR A 1 123 ? 33.814 48.894 22.157 0.27 5.71 123 THR A CA 1
ATOM 4279 C C A THR A 1 123 ? 33.299 47.537 22.585 0.73 5.28 123 THR A C 1
ATOM 4280 C C D THR A 1 123 ? 33.288 47.516 22.545 0.27 5.66 123 THR A C 1
ATOM 4281 O O A THR A 1 123 ? 34.062 46.563 22.416 0.73 5.34 123 THR A O 1
ATOM 4282 O O D THR A 1 123 ? 33.995 46.526 22.365 0.27 5.96 123 THR A O 1
ATOM 4303 N N . HIS A 1 124 ? 32.054 47.437 23.034 1.00 6.37 124 HIS A N 1
ATOM 4304 C CA . HIS A 1 124 ? 31.454 46.176 23.429 1.00 5.45 124 HIS A CA 1
ATOM 4305 C C . HIS A 1 124 ? 30.113 45.989 22.773 1.00 5.86 124 HIS A C 1
ATOM 4306 O O . HIS A 1 124 ? 29.409 46.953 22.443 1.00 6.66 124 HIS A O 1
ATOM 4321 N N . PHE A 1 125 ? 29.717 44.737 22.608 1.00 5.13 125 PHE A N 1
ATOM 4322 C CA . PHE A 1 125 ? 28.344 44.407 22.274 1.00 5.30 125 PHE A CA 1
ATOM 4323 C C . PHE A 1 125 ? 27.471 44.725 23.506 1.00 5.48 125 PHE A C 1
ATOM 4324 O O . PHE A 1 125 ? 27.959 44.635 24.613 1.00 6.02 125 PHE A O 1
ATOM 4341 N N A PRO A 1 126 ? 26.178 45.025 23.317 0.35 5.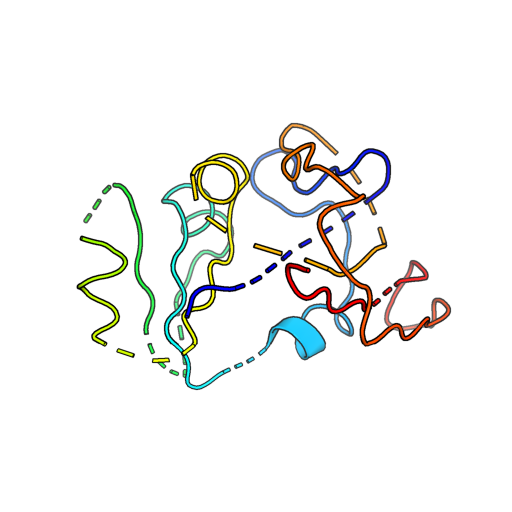58 126 PRO A N 1
ATOM 4342 N N B PRO A 1 126 ? 26.178 45.020 23.307 0.25 5.71 126 PRO A N 1
ATOM 4343 N N C PRO A 1 126 ? 26.195 45.080 23.310 0.22 6.08 126 PRO A N 1
ATOM 4344 N N D PRO A 1 126 ? 26.209 45.122 23.313 0.18 6.19 126 PRO A N 1
ATOM 4345 C CA A PRO A 1 126 ? 25.393 45.336 24.512 0.35 6.07 126 PRO A CA 1
ATOM 4346 C CA B PRO A 1 126 ? 25.301 45.232 24.461 0.25 6.07 126 PRO A CA 1
ATOM 4347 C CA C PRO A 1 126 ? 25.338 45.380 24.463 0.22 6.67 126 PRO A CA 1
ATOM 4348 C CA D PRO A 1 126 ? 25.407 45.491 24.485 0.18 6.74 126 PRO A CA 1
ATOM 4349 C C A PRO A 1 126 ? 25.343 44.184 25.499 0.35 6.21 126 PRO A C 1
ATOM 4350 C C B PRO A 1 126 ? 25.332 44.081 25.449 0.25 5.83 126 PRO A C 1
ATOM 4351 C C C PRO A 1 126 ? 25.254 44.235 25.460 0.22 6.83 126 PRO A C 1
ATOM 4352 C C D PRO A 1 126 ? 25.243 44.334 25.467 0.18 7.26 126 PRO A C 1
ATOM 4353 O O A PRO A 1 126 ? 25.370 42.999 25.143 0.35 6.55 126 PRO A O 1
ATOM 4354 O O B PRO A 1 126 ? 25.485 42.900 25.075 0.25 5.77 126 PRO A O 1
ATOM 4355 O O C PRO A 1 126 ? 25.389 43.061 25.104 0.22 7.06 126 PRO A O 1
ATOM 4356 O O D PRO A 1 126 ? 25.161 43.164 25.071 0.18 7.34 126 PRO A O 1
ATOM 4397 N N A ASP A 1 127 ? 25.216 44.567 26.761 0.35 6.71 127 ASP A N 1
ATOM 4398 N N B ASP A 1 127 ? 25.110 44.444 26.706 0.25 6.10 127 ASP A N 1
ATOM 4399 N N C ASP A 1 127 ? 24.987 44.600 26.707 0.22 6.86 127 ASP A N 1
ATOM 4400 N N D ASP A 1 127 ? 25.172 44.676 26.750 0.18 8.01 127 ASP A N 1
ATOM 4401 C CA A ASP A 1 127 ? 25.037 43.640 27.874 0.35 7.17 127 ASP A CA 1
ATOM 4402 C CA B ASP A 1 127 ? 24.984 43.488 27.790 0.25 7.04 127 ASP A CA 1
ATOM 4403 C CA C ASP A 1 127 ? 24.754 43.644 27.779 0.22 7.33 127 ASP A CA 1
ATOM 4404 C CA D ASP A 1 127 ? 24.915 43.699 27.798 0.18 8.68 127 ASP A CA 1
ATOM 4405 C C A ASP A 1 127 ? 23.573 43.215 27.922 0.35 7.17 127 ASP A C 1
ATOM 4406 C C B ASP A 1 127 ? 23.541 42.968 27.801 0.25 7.59 127 ASP A C 1
ATOM 4407 C C C ASP A 1 127 ? 23.316 43.119 27.682 0.22 7.02 127 ASP A C 1
ATOM 4408 C C D ASP A 1 127 ? 23.444 43.315 27.764 0.18 8.39 127 ASP A C 1
ATOM 4409 O O A ASP A 1 127 ? 22.804 43.632 28.777 0.35 7.42 127 ASP A O 1
ATOM 4410 O O B ASP A 1 127 ? 22.783 43.209 28.717 0.25 8.02 127 ASP A O 1
ATOM 4411 O O C ASP A 1 127 ? 22.434 43.476 28.457 0.22 6.84 127 ASP A O 1
ATOM 4412 O O D ASP A 1 127 ? 22.633 43.828 28.540 0.18 8.47 127 ASP A O 1
ATOM 4445 N N A TYR A 1 128 ? 23.183 42.392 26.963 0.35 7.36 128 TYR A N 1
ATOM 4446 N N B TYR A 1 128 ? 23.164 42.268 26.743 0.25 8.17 128 TYR A N 1
ATOM 4447 N N C TYR A 1 128 ? 23.083 42.270 26.697 0.22 7.66 128 TYR A N 1
ATOM 4448 N N D TYR A 1 128 ? 23.104 42.430 26.834 0.18 8.23 128 TYR A N 1
ATOM 4449 C CA A TYR A 1 128 ? 21.775 42.075 26.756 0.35 7.46 128 TYR A CA 1
ATOM 4450 C CA B TYR A 1 128 ? 21.779 41.883 26.529 0.25 8.38 128 TYR A CA 1
ATOM 4451 C CA C TYR A 1 128 ? 21.749 41.785 26.419 0.22 8.04 128 TYR A CA 1
ATOM 4452 C CA D TYR A 1 128 ? 21.721 42.034 26.634 0.18 8.06 128 TYR A CA 1
ATOM 4453 C C A TYR A 1 128 ? 21.305 41.003 27.729 0.35 7.85 128 TYR A C 1
ATOM 4454 C C B TYR A 1 128 ? 21.319 40.893 27.600 0.25 8.43 128 TYR A C 1
ATOM 4455 C C C TYR A 1 128 ? 21.311 40.804 27.513 0.22 8.54 128 TYR A C 1
ATOM 4456 C C D TYR A 1 128 ? 21.306 40.991 27.667 0.18 8.25 128 TYR A C 1
ATOM 4457 O O A TYR A 1 128 ? 22.108 40.398 28.440 0.35 7.77 128 TYR A O 1
ATOM 4458 O O B TYR A 1 128 ? 22.141 40.280 28.288 0.25 8.44 128 TYR A O 1
ATOM 4459 O O C TYR A 1 128 ? 22.133 40.125 28.143 0.22 8.77 128 TYR A O 1
ATOM 4460 O O D TYR A 1 128 ? 22.140 40.411 28.366 0.18 8.10 128 TYR A O 1
ATOM 4529 N N . GLU A 1 129 ? 20.004 40.766 27.739 1.00 9.55 129 GLU A N 1
ATOM 4530 C CA . GLU A 1 129 ? 19.409 39.890 28.724 1.00 9.48 129 GLU A CA 1
ATOM 4531 C C . GLU A 1 129 ? 19.357 38.461 28.175 1.00 8.51 129 GLU A C 1
ATOM 4532 O O . GLU A 1 129 ? 18.580 38.188 27.275 1.00 9.66 129 GLU A O 1
ATOM 4556 N N A PRO A 1 130 ? 20.175 37.555 28.733 0.40 8.58 130 PRO A N 1
ATOM 4557 N N B PRO A 1 130 ? 20.189 37.544 28.701 0.21 8.56 130 PRO A N 1
ATOM 4558 N N D PRO A 1 130 ? 20.195 37.545 28.686 0.39 8.19 130 PRO A N 1
ATOM 4559 C CA A PRO A 1 130 ? 20.275 36.205 28.157 0.40 9.14 130 PRO A CA 1
ATOM 4560 C CA B PRO A 1 130 ? 20.254 36.235 28.029 0.21 8.89 130 PRO A CA 1
ATOM 4561 C CA D PRO A 1 130 ? 20.129 36.240 28.004 0.39 8.77 130 PRO A CA 1
ATOM 4562 C C A PRO A 1 130 ? 18.959 35.449 28.138 0.40 8.73 130 PRO A C 1
ATOM 4563 C C B PRO A 1 130 ? 19.038 35.333 28.261 0.21 8.87 130 PRO A C 1
ATOM 4564 C C D PRO A 1 130 ? 18.767 35.534 28.140 0.39 8.26 130 PRO A C 1
ATOM 4565 O O A PRO A 1 130 ? 18.639 34.776 27.176 0.40 8.85 130 PRO A O 1
ATOM 4566 O O B PRO A 1 130 ? 18.904 34.296 27.615 0.21 9.01 130 PRO A O 1
ATOM 4567 O O D PRO A 1 130 ? 18.471 34.634 27.333 0.39 8.24 130 PRO A O 1
ATOM 4598 N N A ASP A 1 131 ? 18.202 35.566 29.217 0.40 7.98 131 ASP A N 1
ATOM 4599 N N B ASP A 1 131 ? 18.147 35.733 29.159 0.21 8.57 131 ASP A N 1
ATOM 4600 N N D ASP A 1 131 ? 17.976 35.918 29.149 0.39 8.06 131 ASP A N 1
ATOM 4601 C CA A ASP A 1 131 ? 16.965 34.807 29.370 0.40 7.87 131 ASP A CA 1
ATOM 4602 C CA B ASP A 1 131 ? 16.948 34.945 29.410 0.21 8.68 131 ASP A CA 1
ATOM 4603 C CA D ASP A 1 131 ? 16.658 35.304 29.339 0.39 8.62 131 ASP A CA 1
ATOM 4604 C C A ASP A 1 131 ? 15.998 35.019 28.217 0.40 7.96 131 ASP A C 1
ATOM 4605 C C B ASP A 1 131 ? 15.888 35.147 28.351 0.21 8.48 131 ASP A C 1
ATOM 4606 C C D ASP A 1 131 ? 15.698 35.669 28.200 0.39 7.56 131 ASP A C 1
ATOM 4607 O O A ASP A 1 131 ? 15.148 34.176 27.950 0.40 8.69 131 ASP A O 1
ATOM 4608 O O B ASP A 1 131 ? 14.928 34.387 28.312 0.21 8.37 131 ASP A O 1
ATOM 4609 O O D ASP A 1 131 ? 14.705 34.979 27.985 0.39 7.98 131 ASP A O 1
ATOM 4634 N N A ASP A 1 132 ? 16.119 36.148 27.534 0.40 8.13 132 ASP A N 1
ATOM 4635 N N B ASP A 1 132 ? 16.039 36.185 27.531 0.21 8.47 132 ASP A N 1
ATOM 4636 N N D ASP A 1 132 ? 16.002 36.724 27.449 0.39 7.40 132 ASP A N 1
ATOM 4637 C CA A ASP A 1 132 ? 15.128 36.580 26.553 0.40 9.60 132 ASP A CA 1
ATOM 4638 C CA B ASP A 1 132 ? 15.039 36.549 26.531 0.21 9.25 132 ASP A CA 1
ATOM 4639 C CA D ASP A 1 132 ? 15.174 37.096 26.326 0.39 8.72 132 ASP A CA 1
ATOM 4640 C C A ASP A 1 132 ? 15.399 36.110 25.160 0.40 8.08 132 ASP A C 1
ATOM 4641 C C B ASP A 1 132 ? 15.290 35.942 25.180 0.21 8.24 132 ASP A C 1
ATOM 4642 C C D ASP A 1 132 ? 15.388 36.158 25.089 0.39 8.16 132 ASP A C 1
ATOM 4643 O O A ASP A 1 132 ? 14.664 36.458 24.226 0.40 7.82 132 ASP A O 1
ATOM 4644 O O B ASP A 1 132 ? 14.460 36.063 24.285 0.21 8.16 132 ASP A O 1
ATOM 4645 O O D ASP A 1 132 ? 14.557 36.218 24.164 0.39 8.28 132 ASP A O 1
ATOM 4670 N N . TRP A 1 133 ? 16.446 35.315 25.038 1.00 8.78 133 TRP A N 1
ATOM 4671 C CA . TRP A 1 133 ? 16.902 34.795 23.755 1.00 7.69 133 TRP A CA 1
ATOM 4672 C C . TRP A 1 133 ? 17.055 33.280 23.791 1.00 8.38 133 TRP A C 1
ATOM 4673 O O . TRP A 1 133 ? 17.711 32.716 24.656 1.00 11.41 133 TRP A O 1
ATOM 4696 N N . GLU A 1 134 ? 16.483 32.627 22.785 1.00 8.51 134 GLU A N 1
ATOM 4697 C CA . GLU A 1 134 ? 16.616 31.186 22.588 1.00 7.77 134 GLU A CA 1
ATOM 4698 C C . GLU A 1 134 ? 17.689 30.887 21.577 1.00 7.34 134 GLU A C 1
ATOM 4699 O O . GLU A 1 134 ? 17.663 31.402 20.478 1.00 7.69 134 GLU A O 1
ATOM 4711 N N . SER A 1 135 ? 18.616 30.016 21.943 1.00 7.85 135 SER A N 1
ATOM 4712 C CA . SER A 1 135 ? 19.641 29.597 21.014 1.00 8.34 135 SER A CA 1
ATOM 4713 C C . SER A 1 135 ? 19.028 28.551 20.105 1.00 8.01 135 SER A C 1
ATOM 4714 O O . SER A 1 135 ? 18.580 27.505 20.571 1.00 10.07 135 SER A O 1
ATOM 4722 N N A VAL A 1 136 ? 19.029 28.829 18.809 0.41 7.90 136 VAL A N 1
ATOM 4723 N N C VAL A 1 136 ? 18.986 28.831 18.809 0.25 7.94 136 VAL A N 1
ATOM 4724 N N D VAL A 1 136 ? 19.065 28.797 18.797 0.34 7.94 136 VAL A N 1
ATOM 4725 C CA A VAL A 1 136 ? 18.428 27.943 17.820 0.41 9.15 136 VAL A CA 1
ATOM 4726 C CA C VAL A 1 136 ? 18.371 27.909 17.852 0.25 8.97 136 VAL A CA 1
ATOM 4727 C CA D VAL A 1 136 ? 18.531 27.852 17.807 0.34 8.40 136 VAL A CA 1
ATOM 4728 C C A VAL A 1 136 ? 19.439 27.292 16.892 0.41 8.66 136 VAL A C 1
ATOM 4729 C C C VAL A 1 136 ? 19.399 27.192 16.995 0.25 8.57 136 VAL A C 1
ATOM 4730 C C D VAL A 1 136 ? 19.554 27.345 16.797 0.34 8.45 136 VAL A C 1
ATOM 4731 O O A VAL A 1 136 ? 19.081 26.408 16.133 0.41 8.94 136 VAL A O 1
ATOM 4732 O O C VAL A 1 136 ? 19.117 26.142 16.422 0.25 8.64 136 VAL A O 1
ATOM 4733 O O D VAL A 1 136 ? 19.184 26.680 15.844 0.34 9.24 136 VAL A O 1
ATOM 4770 N N A PHE A 1 137 ? 20.688 27.736 16.954 0.41 8.52 137 PHE A N 1
ATOM 4771 N N C PHE A 1 137 ? 20.599 27.752 16.932 0.25 8.78 137 PHE A N 1
ATOM 4772 N N D PHE A 1 137 ? 20.826 27.648 17.027 0.34 8.04 137 PHE A N 1
ATOM 4773 C CA A PHE A 1 137 ? 21.743 27.189 16.119 0.41 8.24 137 PHE A CA 1
ATOM 4774 C CA C PHE A 1 137 ? 21.659 27.149 16.161 0.25 8.46 137 PHE A CA 1
ATOM 4775 C CA D PHE A 1 137 ? 21.924 27.249 16.152 0.34 8.34 137 PHE A CA 1
ATOM 4776 C C A PHE A 1 137 ? 23.060 27.455 16.836 0.41 7.53 137 PHE A C 1
ATOM 4777 C C C PHE A 1 137 ? 22.997 27.492 16.773 0.25 8.31 137 PHE A C 1
ATOM 4778 C C D PHE A 1 137 ? 23.214 27.623 16.887 0.34 7.58 137 PHE A C 1
ATOM 4779 O O A PHE A 1 137 ? 23.270 28.552 17.365 0.41 7.25 137 PHE A O 1
ATOM 4780 O O C PHE A 1 137 ? 23.194 28.590 17.303 0.25 7.86 137 PHE A O 1
ATOM 4781 O O D PHE A 1 137 ? 23.343 28.766 17.317 0.34 7.48 137 PHE A O 1
ATOM 4830 N N A SER A 1 138 ? 23.939 26.466 16.883 0.41 7.77 138 SER A N 1
ATOM 4831 N N C SER A 1 138 ? 23.930 26.559 16.685 0.25 8.70 138 SER A N 1
ATOM 4832 N N D SER A 1 138 ? 24.170 26.702 16.998 0.34 7.67 138 SER A N 1
ATOM 4833 C CA A SER A 1 138 ? 25.238 26.661 17.490 0.41 8.68 138 SER A CA 1
ATOM 4834 C CA C SER A 1 138 ? 25.284 26.825 17.109 0.25 8.77 138 SER A CA 1
ATOM 4835 C CA D SER A 1 138 ? 25.469 27.060 17.546 0.34 9.17 138 SER A CA 1
ATOM 4836 C C A SER A 1 138 ? 26.232 25.712 16.838 0.41 8.29 138 SER A C 1
ATOM 4837 C C C SER A 1 138 ? 26.206 25.854 16.390 0.25 7.56 138 SER A C 1
ATOM 4838 C C D SER A 1 138 ? 26.535 26.085 17.081 0.34 8.64 138 SER A C 1
ATOM 4839 O O A SER A 1 138 ? 26.001 24.495 16.773 0.41 9.08 138 SER A O 1
ATOM 4840 O O C SER A 1 138 ? 25.810 24.726 16.064 0.25 7.19 138 SER A O 1
ATOM 4841 O O D SER A 1 138 ? 26.619 24.991 17.592 0.34 9.63 138 SER A O 1
ATOM 4863 N N A GLU A 1 139 ? 27.325 26.284 16.347 0.41 7.22 139 G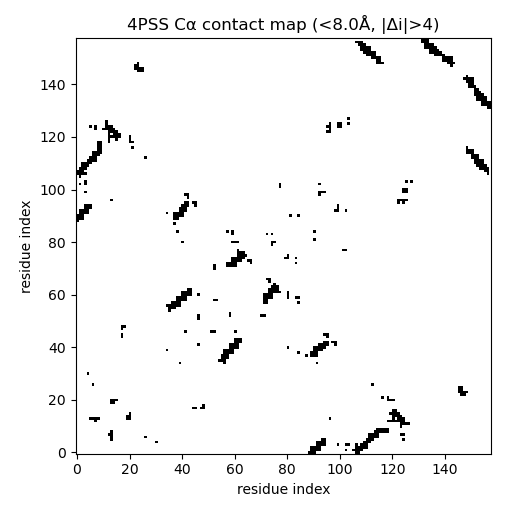LU A N 1
ATOM 4864 N N C GLU A 1 139 ? 27.432 26.309 16.156 0.25 7.36 139 GLU A N 1
ATOM 4865 N N D GLU A 1 139 ? 27.355 26.499 16.121 0.34 8.33 139 GLU A N 1
ATOM 4866 C CA A GLU A 1 139 ? 28.280 25.543 15.573 0.41 7.15 139 GLU A CA 1
ATOM 4867 C CA C GLU A 1 139 ? 28.393 25.598 15.346 0.25 8.13 139 GLU A CA 1
ATOM 4868 C CA D GLU A 1 139 ? 28.322 25.640 15.442 0.34 8.02 139 GLU A CA 1
ATOM 4869 C C A GLU A 1 139 ? 29.685 26.001 15.919 0.41 6.63 139 GLU A C 1
ATOM 4870 C C C GLU A 1 139 ? 29.797 25.991 15.783 0.25 7.57 139 GLU A C 1
ATOM 4871 C C D GLU A 1 139 ? 29.750 26.020 15.858 0.34 7.42 139 GLU A C 1
ATOM 4872 O O A GLU A 1 139 ? 30.069 27.113 15.604 0.41 6.58 139 GLU A O 1
ATOM 4873 O O C GLU A 1 139 ? 30.300 27.053 15.379 0.25 7.54 139 GLU A O 1
ATOM 4874 O O D GLU A 1 139 ? 30.223 27.110 15.514 0.34 7.56 139 GLU A O 1
ATOM 4908 N N . PHE A 1 140 ? 30.438 25.127 16.576 1.00 7.50 140 PHE A N 1
ATOM 4909 C CA . PHE A 1 140 ? 31.791 25.391 17.066 1.00 6.96 140 PHE A CA 1
ATOM 4910 C C . PHE A 1 140 ? 32.833 24.943 16.065 1.00 7.21 140 PHE A C 1
ATOM 4911 O O . PHE A 1 140 ? 32.707 23.877 15.445 1.00 8.46 140 PHE A O 1
ATOM 4930 N N A HIS A 1 141 ? 33.887 25.738 15.937 0.36 7.33 141 HIS A N 1
ATOM 4931 N N B HIS A 1 141 ? 33.887 25.738 15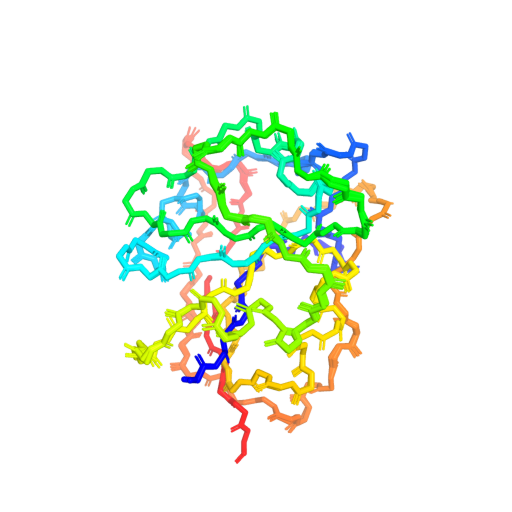.932 0.50 6.88 141 HIS A N 1
ATOM 4932 N N D HIS A 1 141 ? 33.868 25.767 15.933 0.14 7.25 141 HIS A N 1
ATOM 4933 C CA A HIS A 1 141 ? 35.012 25.428 15.086 0.36 7.54 141 HIS A CA 1
ATOM 4934 C CA B HIS A 1 141 ? 35.028 25.442 15.096 0.50 6.87 141 HIS A CA 1
ATOM 4935 C CA D HIS A 1 141 ? 34.987 25.530 15.040 0.14 7.21 141 HIS A CA 1
ATOM 4936 C C A HIS A 1 141 ? 36.321 25.677 15.792 0.36 7.24 141 HIS A C 1
ATOM 4937 C C B HIS A 1 141 ? 36.309 25.610 15.870 0.50 6.19 141 HIS A C 1
ATOM 4938 C C D HIS A 1 141 ? 36.289 25.730 15.798 0.14 7.28 141 HIS A C 1
ATOM 4939 O O A HIS A 1 141 ? 36.605 26.785 16.228 0.36 7.34 141 HIS A O 1
ATOM 4940 O O B HIS A 1 141 ? 36.523 26.621 16.514 0.50 6.16 141 HIS A O 1
ATOM 4941 O O D HIS A 1 141 ? 36.530 26.795 16.367 0.14 7.45 141 HIS A O 1
ATOM 4981 N N A ASP A 1 142 ? 37.151 24.643 15.836 0.36 8.21 142 ASP A N 1
ATOM 4982 N N B ASP A 1 142 ? 37.173 24.601 15.810 0.50 7.64 142 ASP A N 1
ATOM 4983 N N D ASP A 1 142 ? 37.138 24.707 15.781 0.14 7.85 142 ASP A N 1
ATOM 4984 C CA A ASP A 1 142 ? 38.507 24.808 16.296 0.36 8.47 142 ASP A CA 1
ATOM 4985 C CA B ASP A 1 142 ? 38.513 24.765 16.312 0.50 8.32 142 ASP A CA 1
ATOM 4986 C CA D ASP A 1 142 ? 38.474 24.826 16.334 0.14 8.04 142 ASP A CA 1
ATOM 4987 C C A ASP A 1 142 ? 39.314 25.723 15.377 0.36 8.17 142 ASP A C 1
ATOM 4988 C C B ASP A 1 142 ? 39.338 25.671 15.382 0.50 8.29 142 ASP A C 1
ATOM 4989 C C D ASP A 1 142 ? 39.364 25.628 15.381 0.14 8.27 142 ASP A C 1
ATOM 4990 O O A ASP A 1 142 ? 39.027 25.871 14.184 0.36 8.69 142 ASP A O 1
ATOM 4991 O O B ASP A 1 142 ? 39.073 25.776 14.181 0.50 8.77 142 ASP A O 1
ATOM 4992 O O D ASP A 1 142 ? 39.146 25.642 14.166 0.14 8.25 142 ASP A O 1
ATOM 5017 N N . ALA A 1 143 ? 40.364 26.291 15.952 1.00 9.41 143 ALA A N 1
ATOM 5018 C CA . ALA A 1 143 ? 41.341 27.046 15.196 1.00 8.60 143 ALA A CA 1
ATOM 5019 C C . ALA A 1 143 ? 42.000 26.136 14.163 1.00 9.10 143 ALA A C 1
ATOM 5020 O O . ALA A 1 143 ? 42.151 24.921 14.388 1.00 10.65 143 ALA A O 1
ATOM 5029 N N A ASP A 1 144 ? 42.436 26.749 13.069 0.64 9.05 144 ASP A N 1
ATOM 5030 N N C ASP A 1 144 ? 42.388 26.715 13.033 0.26 9.07 144 ASP A N 1
ATOM 5031 N N D ASP A 1 144 ? 42.420 26.734 13.054 0.10 9.50 144 ASP A N 1
ATOM 5032 C CA A ASP A 1 144 ? 43.160 26.046 12.020 0.64 9.64 144 ASP A CA 1
ATOM 5033 C CA C ASP A 1 144 ? 43.036 25.959 11.964 0.26 9.00 144 ASP A CA 1
ATOM 5034 C CA D ASP A 1 144 ? 43.181 26.030 12.030 0.10 9.90 144 ASP A CA 1
ATOM 5035 C C A ASP A 1 144 ? 44.177 26.997 11.383 0.64 9.34 144 ASP A C 1
ATOM 5036 C C C ASP A 1 144 ? 44.153 26.794 11.325 0.26 8.50 144 ASP A C 1
ATOM 5037 C C D ASP A 1 144 ? 44.257 26.959 11.452 0.10 9.63 144 ASP A C 1
ATOM 5038 O O A ASP A 1 144 ? 44.341 28.120 11.860 0.64 9.16 144 ASP A O 1
ATOM 5039 O O C ASP A 1 144 ? 44.577 27.804 11.887 0.26 8.34 144 ASP A O 1
ATOM 5040 O O D ASP A 1 144 ? 44.575 27.998 12.037 0.10 9.68 144 ASP A O 1
ATOM 5065 N N A ALA A 1 145 ? 44.861 26.568 10.330 0.54 10.71 145 ALA A N 1
ATOM 5066 N N C ALA A 1 145 ? 44.631 26.360 10.165 0.18 8.79 145 ALA A N 1
ATOM 5067 N N D ALA A 1 145 ? 44.819 26.589 10.307 0.28 10.10 145 ALA A N 1
ATOM 5068 C CA A ALA A 1 145 ? 45.941 27.378 9.775 0.54 9.97 145 ALA A CA 1
ATOM 5069 C CA C ALA A 1 145 ? 45.754 26.994 9.484 0.18 8.35 145 ALA A CA 1
ATOM 5070 C CA D ALA A 1 145 ? 45.871 27.391 9.696 0.28 9.54 145 ALA A CA 1
ATOM 5071 C C A ALA A 1 145 ? 45.477 28.723 9.224 0.54 9.87 145 ALA A C 1
ATOM 5072 C C C ALA A 1 145 ? 45.414 28.388 8.941 0.18 8.25 145 ALA A C 1
ATOM 5073 C C D ALA A 1 145 ? 45.407 28.795 9.344 0.28 9.46 145 ALA A C 1
ATOM 5074 O O A ALA A 1 145 ? 46.286 29.636 9.005 0.54 10.61 145 ALA A O 1
ATOM 5075 O O C ALA A 1 145 ? 46.315 29.148 8.553 0.18 8.19 145 ALA A O 1
ATOM 5076 O O D ALA A 1 145 ? 46.164 29.768 9.487 0.28 9.46 145 ALA A O 1
ATOM 5095 N N A GLN A 1 146 ? 44.176 28.835 8.957 0.56 8.81 146 GLN A N 1
ATOM 5096 N N C GLN A 1 146 ? 44.126 28.722 8.913 0.0000 8.46 146 GLN A N 1
ATOM 5097 N N D GLN A 1 146 ? 44.170 28.890 8.860 0.44 9.04 146 GLN A N 1
ATOM 5098 C CA A GLN A 1 146 ? 43.609 30.072 8.436 0.56 8.43 146 GLN A CA 1
ATOM 5099 C CA C GLN A 1 146 ? 43.680 30.019 8.408 0.0000 8.69 146 GLN A CA 1
ATOM 5100 C CA D GLN A 1 146 ? 43.638 30.159 8.421 0.44 9.05 146 GLN A CA 1
ATOM 5101 C C A GLN A 1 146 ? 42.996 30.984 9.508 0.56 7.25 146 GLN A C 1
ATOM 5102 C C C GLN A 1 146 ? 43.077 30.879 9.513 0.0000 8.43 146 GLN A C 1
ATOM 5103 C C D GLN A 1 146 ? 43.000 30.955 9.524 0.44 9.02 146 GLN A C 1
ATOM 5104 O O A GLN A 1 146 ? 42.775 32.176 9.244 0.56 7.21 146 GLN A O 1
ATOM 5105 O O C GLN A 1 146 ? 43.140 32.107 9.455 0.0000 8.49 146 GLN A O 1
ATOM 5106 O O D GLN A 1 146 ? 43.017 32.173 9.459 0.44 9.31 146 GLN A O 1
ATOM 5146 N N A ASN A 1 147 ? 42.655 30.412 10.668 0.69 6.60 147 ASN A N 1
ATOM 5147 N N C ASN A 1 147 ? 42.496 30.226 10.516 0.0000 8.51 147 ASN A N 1
ATOM 5148 N N D ASN A 1 147 ? 42.386 30.266 10.488 0.31 9.07 147 ASN A N 1
ATOM 5149 C CA A ASN A 1 147 ? 41.871 31.074 11.698 0.69 6.61 147 ASN A CA 1
ATOM 5150 C CA C ASN A 1 147 ? 41.820 30.921 11.610 0.0000 8.16 147 ASN A CA 1
ATOM 5151 C CA D ASN A 1 147 ? 41.644 30.899 11.582 0.31 8.00 147 ASN A CA 1
ATOM 5152 C C A ASN A 1 147 ? 42.523 30.793 13.060 0.69 6.90 147 ASN A C 1
ATOM 5153 C C C ASN A 1 147 ? 42.525 30.681 12.945 0.0000 8.32 147 ASN A C 1
ATOM 5154 C C D ASN A 1 147 ? 42.329 30.609 12.898 0.31 8.11 147 ASN A C 1
ATOM 5155 O O A ASN A 1 147 ? 42.510 29.669 13.523 0.69 7.59 147 ASN A O 1
ATOM 5156 O O C ASN A 1 147 ? 42.519 29.563 13.461 0.0000 8.49 147 ASN A O 1
ATOM 5157 O O D ASN A 1 147 ? 42.165 29.533 13.471 0.31 8.49 147 ASN A O 1
ATOM 5188 N N A SER A 1 148 ? 43.115 31.811 13.701 0.43 7.33 148 SER A N 1
ATOM 5189 N N C SER A 1 148 ? 43.130 31.736 13.494 0.27 8.54 148 SER A N 1
ATOM 5190 N N D SER A 1 148 ? 43.099 31.575 13.388 0.30 8.52 148 SER A N 1
ATOM 5191 C CA A SER A 1 148 ? 43.982 31.569 14.869 0.43 8.51 148 SER A CA 1
ATOM 5192 C CA C SER A 1 148 ? 44.030 31.612 14.657 0.27 8.78 148 SER A CA 1
ATOM 5193 C CA D SER A 1 148 ? 44.002 31.302 14.511 0.30 8.88 148 SER A CA 1
ATOM 5194 C C A SER A 1 148 ? 43.279 31.330 16.183 0.43 8.79 148 SER A C 1
ATOM 5195 C C C SER A 1 148 ? 43.341 31.670 16.031 0.27 9.26 148 SER A C 1
ATOM 5196 C C D SER A 1 148 ? 43.340 31.085 15.865 0.30 8.57 148 SER A C 1
ATOM 5197 O O A SER A 1 148 ? 43.940 31.001 17.168 0.43 10.18 148 SER A O 1
ATOM 5198 O O C SER A 1 148 ? 43.926 32.100 17.032 0.27 9.29 148 SER A O 1
ATOM 5199 O O D SER A 1 148 ? 43.987 30.652 16.803 0.30 8.88 148 SER A O 1
ATOM 5221 N N A HIS A 1 149 ? 41.972 31.583 16.219 0.65 6.36 149 HIS A N 1
ATOM 5222 N N D HIS A 1 149 ? 42.047 31.354 15.956 0.35 7.72 149 HIS A N 1
ATOM 5223 C CA A HIS A 1 149 ? 41.202 31.299 17.401 0.65 6.29 149 HIS A CA 1
ATOM 5224 C CA D HIS A 1 149 ? 41.327 31.186 17.212 0.35 7.68 149 HIS A CA 1
ATOM 5225 C C A HIS A 1 149 ? 40.158 30.255 17.005 0.65 6.11 149 HIS A C 1
ATOM 5226 C C D HIS A 1 149 ? 40.083 30.335 17.007 0.35 6.98 149 HIS A C 1
ATOM 5227 O O A HIS A 1 149 ? 39.774 30.149 15.853 0.65 6.83 149 HIS A O 1
ATOM 5228 O O D HIS A 1 149 ? 39.508 30.380 15.935 0.35 6.77 149 HIS A O 1
ATOM 5255 N N . SER A 1 150 ? 39.673 29.570 18.029 1.00 7.14 150 SER A N 1
ATOM 5256 C CA . SER A 1 150 ? 38.410 28.877 17.935 1.00 7.18 150 SER A CA 1
ATOM 5257 C C . SER A 1 150 ? 37.251 29.880 18.041 1.00 6.63 150 SER A C 1
ATOM 5258 O O . SER A 1 150 ? 37.395 30.973 18.591 1.00 7.33 150 SER A O 1
ATOM 5267 N N A TYR A 1 151 ? 36.120 29.482 17.504 0.76 6.70 151 TYR A N 1
ATOM 5268 N N B TYR A 1 151 ? 36.125 29.481 17.471 0.24 6.58 151 TYR A N 1
ATOM 5269 C CA A TYR A 1 151 ? 34.973 30.378 17.434 0.76 6.87 151 TYR A CA 1
ATOM 5270 C CA B TYR A 1 151 ? 34.968 30.347 17.351 0.24 6.72 151 TYR A CA 1
ATOM 5271 C C A TYR A 1 151 ? 33.723 29.546 17.236 0.76 6.53 151 TYR A C 1
ATOM 5272 C C B TYR A 1 151 ? 33.703 29.499 17.292 0.24 6.41 151 TYR A C 1
ATOM 5273 O O A TYR A 1 151 ? 33.752 28.433 16.720 0.76 6.91 151 TYR A O 1
ATOM 5274 O O B TYR A 1 151 ? 33.721 28.291 17.019 0.24 6.87 151 TYR A O 1
ATOM 5320 N N A PHE A 1 153 ? 29.636 29.928 15.913 0.45 5.84 153 PHE A N 1
ATOM 5321 N N B PHE A 1 153 ? 29.613 29.926 15.919 0.55 5.46 153 PHE A N 1
ATOM 5322 C CA A PHE A 1 153 ? 28.514 30.643 15.343 0.45 5.87 153 PHE A CA 1
ATOM 5323 C CA B PHE A 1 153 ? 28.536 30.678 15.283 0.55 5.35 153 PHE A CA 1
ATOM 5324 C C A PHE A 1 153 ? 27.269 30.300 16.150 0.45 6.13 153 PHE A C 1
ATOM 5325 C C B PHE A 1 153 ? 27.204 30.332 15.947 0.55 5.87 153 PHE A C 1
ATOM 5326 O O A PHE A 1 153 ? 27.011 29.118 16.466 0.45 7.23 153 PHE A O 1
ATOM 5327 O O B PHE A 1 153 ? 26.809 29.163 15.922 0.55 6.23 153 PHE A O 1
ATOM 5360 N N . GLU A 1 154 ? 26.518 31.321 16.507 1.00 5.72 154 GLU A N 1
ATOM 5361 C CA . GLU A 1 154 ? 25.269 31.109 17.222 1.00 6.96 154 GLU A CA 1
ATOM 5362 C C . GLU A 1 154 ? 24.189 31.994 16.604 1.00 6.03 154 GLU A C 1
ATOM 5363 O O . GLU A 1 154 ? 24.452 33.145 16.238 1.00 6.90 154 GLU A O 1
ATOM 5376 N N . ILE A 1 155 ? 22.993 31.455 16.483 1.00 6.72 155 ILE A N 1
ATOM 5377 C CA . ILE A 1 155 ? 21.819 32.247 16.139 1.00 6.24 155 ILE A CA 1
ATOM 5378 C C . ILE A 1 155 ? 20.851 32.130 17.301 1.00 6.17 155 ILE A C 1
ATOM 5379 O O . ILE A 1 155 ? 20.551 31.032 17.776 1.00 6.62 155 ILE A O 1
ATOM 5395 N N A LEU A 1 156 ? 20.359 33.287 17.729 0.52 6.82 156 LEU A N 1
ATOM 5396 N N B LEU A 1 156 ? 20.385 33.282 17.753 0.48 6.49 156 LEU A N 1
ATOM 5397 C CA A LEU A 1 156 ? 19.392 33.401 18.814 0.52 7.36 156 LEU A CA 1
ATOM 5398 C CA B LEU A 1 156 ? 19.404 33.346 18.809 0.48 6.37 156 LEU A CA 1
ATOM 5399 C C A LEU A 1 156 ? 18.123 34.093 18.334 0.52 7.00 156 LEU A C 1
ATOM 5400 C C B LEU A 1 156 ? 18.199 34.080 18.299 0.48 6.15 156 LEU A C 1
ATOM 5401 O O A LEU A 1 156 ? 18.177 35.064 17.587 0.52 7.37 156 LEU A O 1
ATOM 5402 O O B LEU A 1 156 ? 18.308 34.982 17.459 0.48 6.24 156 LEU A O 1
ATOM 5433 N N A GLU A 1 157 ? 16.976 33.563 18.758 0.52 7.60 157 GLU A N 1
ATOM 5434 N N B GLU A 1 157 ? 17.039 33.663 18.800 0.48 7.89 157 GLU A N 1
ATOM 5435 C CA A GLU A 1 157 ? 15.674 34.142 18.481 0.52 6.83 157 GLU A CA 1
ATOM 5436 C CA B GLU A 1 157 ? 15.780 34.271 18.439 0.48 7.41 157 GLU A CA 1
ATOM 5437 C C A GLU A 1 157 ? 15.120 34.744 19.764 0.52 6.93 157 GLU A C 1
ATOM 5438 C C B GLU A 1 157 ? 15.030 34.676 19.705 0.48 7.22 157 GLU A C 1
ATOM 5439 O O A GLU A 1 157 ? 15.290 34.197 20.850 0.52 7.03 157 GLU A O 1
ATOM 5440 O O B GLU A 1 157 ? 14.972 33.919 20.701 0.48 6.93 157 GLU A O 1
ATOM 5463 N N . ARG A 1 158 ? 14.447 35.877 19.661 1.00 7.27 158 ARG A N 1
ATOM 5464 C CA . ARG A 1 158 ? 13.817 36.427 20.836 1.00 7.76 158 ARG A CA 1
ATOM 5465 C C . ARG A 1 158 ? 12.649 35.535 21.235 1.00 8.78 158 ARG A C 1
ATOM 5466 O O . ARG A 1 158 ? 11.799 35.268 20.409 1.00 11.54 158 ARG A O 1
ATOM 5488 N N . ARG A 1 159 ? 12.612 35.103 22.501 1.00 8.58 159 ARG A N 1
ATOM 5489 C CA . ARG A 1 159 ? 11.600 34.136 22.976 1.00 11.23 159 ARG A CA 1
ATOM 5490 C C . ARG A 1 159 ? 10.201 34.746 22.952 1.00 10.42 159 ARG A C 1
ATOM 5491 O O . ARG A 1 159 ? 9.222 34.038 22.716 1.00 12.29 159 ARG A O 1
#

B-factor: mean 9.12, std 5.01, range [1.16, 76.08]